Protein AF-A0A165E7V9-F1 (afdb_monomer_lite)

Secondary structure (DSSP, 8-state):
---PPP-----HHHHHHHHHHHHHHHHHHHHHHHHHHHHHHHHHHHHHHHHHHHTTSGGGS-HHHHHHHHHHHHHHHHHHHT---TTSSSSS-TTTTTS-BHHHHHHHHHHHHHHH--PPPPPHHHHHHHHHHHHHTTSEEE-TTSB-TT--B---TT-BEEE-S-HHHHHHHHHH--STTHHHHHHHHHHHHHHHHHHHHHHHHHHHHHHHT-

Sequence (214 aa):
MTRQPPRRKKGPARKRQERHERYIANLEANRQHQRVFATQRRQEERDAAAYRVACRDWDTMPFHARILILVMWDARRRAFKGVRGFGLDVNIHPNHGRNPSAHTIYSMYRQTLQQHITDVPLAFSDVCELLGQLVAADWIEFTRDGFVEDGSFVSDYDTLFQPIFPAGYIRNRLKSGVGERGDEVREIADSVATLCDAEAAKLGVAAILGRAST

Structure (mmCIF, N/CA/C/O backbone):
data_AF-A0A165E7V9-F1
#
_entry.id   AF-A0A165E7V9-F1
#
loop_
_atom_site.group_PDB
_atom_site.id
_atom_site.type_symbol
_atom_site.label_atom_id
_atom_site.label_alt_id
_atom_site.label_comp_id
_atom_site.label_asym_id
_atom_site.label_entity_id
_atom_site.label_seq_id
_atom_site.pdbx_PDB_ins_code
_atom_site.Cartn_x
_atom_site.Cartn_y
_atom_site.Cartn_z
_atom_site.occupancy
_atom_site.B_iso_or_equiv
_atom_site.auth_seq_id
_atom_site.auth_comp_id
_atom_site.auth_asym_id
_atom_site.auth_atom_id
_atom_site.pdbx_PDB_model_num
ATOM 1 N N . MET A 1 1 ? 61.179 -38.066 -36.311 1.00 45.88 1 MET A N 1
ATOM 2 C CA . MET A 1 1 ? 60.687 -36.684 -36.517 1.00 45.88 1 MET A CA 1
ATOM 3 C C . MET A 1 1 ? 59.900 -36.621 -37.823 1.00 45.88 1 MET A C 1
ATOM 5 O O . MET A 1 1 ? 60.490 -36.474 -38.886 1.00 45.88 1 MET A O 1
ATOM 9 N N . THR A 1 2 ? 58.581 -36.800 -37.773 1.00 48.69 2 THR A N 1
ATOM 10 C CA . THR A 1 2 ? 57.696 -36.707 -38.945 1.00 48.69 2 THR A CA 1
ATOM 11 C C . THR A 1 2 ? 57.515 -35.237 -39.323 1.00 48.69 2 THR A C 1
ATOM 13 O O . THR A 1 2 ? 56.751 -34.502 -38.702 1.00 48.69 2 THR A O 1
ATOM 16 N N . ARG A 1 3 ? 58.278 -34.784 -40.326 1.00 51.31 3 ARG A N 1
ATOM 17 C CA . ARG A 1 3 ? 58.146 -33.446 -40.916 1.00 51.31 3 ARG A CA 1
ATOM 18 C C . ARG A 1 3 ? 56.781 -33.362 -41.605 1.00 51.31 3 ARG A C 1
ATOM 20 O O . ARG A 1 3 ? 56.569 -34.020 -42.619 1.00 51.31 3 ARG A O 1
ATOM 27 N N . GLN A 1 4 ? 55.851 -32.587 -41.044 1.00 52.44 4 GLN A N 1
ATOM 28 C CA . GLN A 1 4 ? 54.578 -32.308 -41.710 1.00 52.44 4 GLN A CA 1
ATOM 29 C C . GLN A 1 4 ? 54.841 -31.680 -43.092 1.00 52.44 4 GLN A C 1
ATOM 31 O O . GLN A 1 4 ? 55.680 -30.778 -43.193 1.00 52.44 4 GLN A O 1
ATOM 36 N N . PRO A 1 5 ? 54.139 -32.121 -44.151 1.00 60.78 5 PRO A N 1
ATOM 37 C CA . PRO A 1 5 ? 54.264 -31.513 -45.467 1.00 60.78 5 PRO A CA 1
ATOM 38 C C . PRO A 1 5 ? 53.813 -30.042 -45.426 1.00 60.78 5 PRO A C 1
ATOM 40 O O . PRO A 1 5 ? 52.905 -29.683 -44.667 1.00 60.78 5 PRO A O 1
ATOM 43 N N . PRO A 1 6 ? 54.439 -29.162 -46.228 1.00 57.81 6 PRO A N 1
ATOM 44 C CA . PRO A 1 6 ? 54.217 -27.726 -46.150 1.00 57.81 6 PRO A CA 1
ATOM 45 C C . PRO A 1 6 ? 52.759 -27.378 -46.473 1.00 57.81 6 PRO A C 1
ATOM 47 O O . PRO A 1 6 ? 52.238 -27.704 -47.541 1.00 57.81 6 PRO A O 1
ATOM 50 N N . ARG A 1 7 ? 52.091 -26.669 -45.552 1.00 61.09 7 ARG A N 1
ATOM 51 C CA . ARG A 1 7 ? 50.745 -26.123 -45.778 1.00 61.09 7 ARG A CA 1
ATOM 52 C C . ARG A 1 7 ? 50.774 -25.194 -46.996 1.00 61.09 7 ARG A C 1
ATOM 54 O O . ARG A 1 7 ? 51.325 -24.095 -46.926 1.00 61.09 7 ARG A O 1
ATOM 61 N N . ARG A 1 8 ? 50.126 -25.597 -48.099 1.00 63.75 8 ARG A N 1
ATOM 62 C CA . ARG A 1 8 ? 49.866 -24.712 -49.247 1.00 63.75 8 ARG A CA 1
ATOM 63 C C . ARG A 1 8 ? 49.123 -23.469 -48.750 1.00 63.75 8 ARG A C 1
ATOM 65 O O . ARG A 1 8 ? 48.002 -23.562 -48.245 1.00 63.75 8 ARG A O 1
ATOM 72 N N . LYS A 1 9 ? 49.749 -22.293 -48.869 1.00 62.78 9 LYS A N 1
ATOM 73 C CA . LYS A 1 9 ? 49.116 -21.016 -48.517 1.00 62.78 9 LYS A CA 1
ATOM 74 C C . LYS A 1 9 ? 47.893 -20.826 -49.419 1.00 62.78 9 LYS A C 1
ATOM 76 O O . LYS A 1 9 ? 48.037 -20.663 -50.625 1.00 62.78 9 LYS A O 1
ATOM 81 N N . LYS A 1 10 ? 46.685 -20.850 -48.836 1.00 68.94 10 LYS A N 1
ATOM 82 C CA . LYS A 1 10 ? 45.446 -20.522 -49.561 1.00 68.94 10 LYS A CA 1
ATOM 83 C C . LYS A 1 10 ? 45.592 -19.143 -50.217 1.00 68.94 10 LYS A C 1
ATOM 85 O O . LYS A 1 10 ? 46.025 -18.197 -49.548 1.00 68.94 10 LYS A O 1
ATOM 90 N N . GLY A 1 11 ? 45.228 -19.050 -51.496 1.00 73.88 11 GLY A N 1
ATOM 91 C CA . GLY A 1 11 ? 45.289 -17.812 -52.269 1.00 73.88 11 GLY A CA 1
ATOM 92 C C . GLY A 1 11 ? 44.417 -16.696 -51.670 1.00 73.88 11 GLY A C 1
ATOM 93 O O . GLY A 1 11 ? 43.450 -16.980 -50.953 1.00 73.88 11 GLY A O 1
ATOM 94 N N . PRO A 1 12 ? 44.747 -15.424 -51.943 1.00 74.44 12 PRO A N 1
ATOM 95 C CA . PRO A 1 12 ? 44.098 -14.271 -51.320 1.00 74.44 12 PRO A CA 1
ATOM 96 C C . PRO A 1 12 ? 42.589 -14.195 -51.600 1.00 74.44 12 PRO A C 1
ATOM 98 O O . PRO A 1 12 ? 41.834 -13.854 -50.693 1.00 74.44 12 PRO A O 1
ATOM 101 N N . ALA A 1 13 ? 42.131 -14.590 -52.794 1.00 76.12 13 ALA A N 1
ATOM 102 C CA . ALA A 1 13 ? 40.707 -14.614 -53.147 1.00 76.12 13 ALA A CA 1
ATOM 103 C C . ALA A 1 13 ? 39.905 -15.621 -52.300 1.00 76.12 13 ALA A C 1
ATOM 105 O O . ALA A 1 13 ? 38.906 -15.262 -51.681 1.00 76.12 13 ALA A O 1
ATOM 106 N N . ARG A 1 14 ? 40.410 -16.853 -52.158 1.00 77.06 14 ARG A N 1
ATOM 107 C CA . ARG A 1 14 ? 39.758 -17.912 -51.367 1.00 77.06 14 ARG A CA 1
ATOM 108 C C . ARG A 1 14 ? 39.715 -17.578 -49.870 1.00 77.06 14 ARG A C 1
ATOM 110 O O . ARG A 1 14 ? 38.744 -17.884 -49.193 1.00 77.06 14 ARG A O 1
ATOM 117 N N . LYS A 1 15 ? 40.737 -16.879 -49.355 1.00 75.19 15 LYS A N 1
ATOM 118 C CA . LYS A 1 15 ? 40.741 -16.353 -47.977 1.00 75.19 15 LYS A CA 1
ATOM 119 C C . LYS A 1 15 ? 39.730 -15.221 -47.760 1.00 75.19 15 LYS A C 1
ATOM 121 O O . LYS A 1 15 ? 39.223 -15.095 -46.650 1.00 75.19 15 LYS A O 1
ATOM 126 N N . ARG A 1 16 ? 39.466 -14.384 -48.770 1.00 72.50 16 ARG A N 1
ATOM 127 C CA . ARG A 1 16 ? 38.444 -13.323 -48.693 1.00 72.50 16 ARG A CA 1
ATOM 128 C C . ARG A 1 16 ? 37.038 -13.913 -48.701 1.00 72.50 16 ARG A C 1
ATOM 130 O O . ARG A 1 16 ? 36.227 -13.513 -47.876 1.00 72.50 16 ARG A O 1
ATOM 137 N N . GLN A 1 17 ? 36.800 -14.907 -49.552 1.00 80.69 17 GLN A N 1
ATOM 138 C CA . GLN A 1 17 ? 35.519 -15.602 -49.629 1.00 80.69 17 GLN A CA 1
ATOM 139 C C . GLN A 1 17 ? 35.176 -16.334 -48.319 1.00 80.69 17 GLN A C 1
ATOM 141 O O . GLN A 1 17 ? 34.130 -16.070 -47.741 1.00 80.69 17 GLN A O 1
ATOM 146 N N . GLU A 1 18 ? 36.105 -17.119 -47.757 1.00 81.38 18 GLU A N 1
ATOM 147 C CA . GLU A 1 18 ? 35.884 -17.802 -46.466 1.00 81.38 18 GLU A CA 1
ATOM 148 C C . GLU A 1 18 ? 35.640 -16.817 -45.303 1.00 81.38 18 GLU A C 1
ATOM 150 O O . GLU A 1 18 ? 34.932 -17.136 -44.349 1.00 81.38 18 GLU A O 1
ATOM 155 N N . ARG A 1 19 ? 36.227 -15.611 -45.350 1.00 75.94 19 ARG A N 1
ATOM 156 C CA . ARG A 1 19 ? 35.962 -14.557 -44.353 1.00 75.94 19 ARG A CA 1
ATOM 157 C C . ARG A 1 19 ? 34.575 -13.951 -44.526 1.00 75.94 19 ARG A C 1
ATOM 159 O O . ARG A 1 19 ? 33.914 -13.692 -43.528 1.00 75.94 19 ARG A O 1
ATOM 166 N N . HIS A 1 20 ? 34.156 -13.731 -45.768 1.00 81.12 20 HIS A N 1
ATOM 167 C CA . HIS A 1 20 ? 32.839 -13.194 -46.083 1.00 81.12 20 HIS A CA 1
ATOM 168 C C . HIS A 1 20 ? 31.723 -14.172 -45.689 1.00 81.12 20 HIS A C 1
ATOM 170 O O . HIS A 1 20 ? 30.787 -13.777 -45.004 1.00 81.12 20 HIS A O 1
ATOM 176 N N . GLU A 1 21 ? 31.873 -15.460 -46.006 1.00 85.94 21 GLU A N 1
ATOM 177 C CA . GLU A 1 21 ? 30.914 -16.514 -45.640 1.00 85.94 21 GLU A CA 1
ATOM 178 C C . GLU A 1 21 ? 30.787 -16.668 -44.116 1.00 85.94 21 GLU A C 1
ATOM 180 O O . GLU A 1 21 ? 29.679 -16.732 -43.587 1.00 85.94 21 GLU A O 1
ATOM 185 N N . ARG A 1 22 ? 31.906 -16.626 -43.376 1.00 79.31 22 ARG A N 1
ATOM 186 C CA . ARG A 1 22 ? 31.876 -16.620 -41.900 1.00 79.31 22 ARG A CA 1
ATOM 187 C C . ARG A 1 22 ? 31.211 -15.375 -41.330 1.00 79.31 22 ARG A C 1
ATOM 189 O O . ARG A 1 22 ? 30.523 -15.461 -40.321 1.00 79.31 22 ARG A O 1
ATOM 196 N N . TYR A 1 23 ? 31.437 -14.219 -41.947 1.00 71.88 23 TYR A N 1
ATOM 197 C CA . TYR A 1 23 ? 30.819 -12.973 -41.514 1.00 71.88 23 TYR A CA 1
ATOM 198 C C . TYR A 1 23 ? 29.296 -13.011 -41.695 1.00 71.88 23 TYR A C 1
ATOM 200 O O . TYR A 1 23 ? 28.573 -12.633 -40.776 1.00 71.88 23 TYR A O 1
ATOM 208 N N . ILE A 1 24 ? 28.812 -13.535 -42.825 1.00 80.31 24 ILE A N 1
ATOM 209 C CA . ILE A 1 24 ? 27.377 -13.723 -43.082 1.00 80.31 24 ILE A CA 1
ATOM 210 C C . ILE A 1 24 ? 26.772 -14.714 -42.081 1.00 80.31 24 ILE A C 1
ATOM 212 O O . ILE A 1 24 ? 25.790 -14.376 -41.425 1.00 80.31 24 ILE A O 1
ATOM 216 N N . ALA A 1 25 ? 27.393 -15.880 -41.885 1.00 83.50 25 ALA A N 1
ATOM 217 C CA . ALA A 1 25 ? 26.901 -16.882 -40.937 1.00 83.50 25 ALA A CA 1
ATOM 218 C C . ALA A 1 25 ? 26.846 -16.346 -39.492 1.00 83.50 25 ALA A C 1
ATOM 220 O O . ALA A 1 25 ? 25.868 -16.564 -38.779 1.00 83.50 25 ALA A O 1
ATOM 221 N N . ASN A 1 26 ? 27.854 -15.575 -39.068 1.00 75.69 26 ASN A N 1
ATOM 222 C CA . ASN A 1 26 ? 27.862 -14.939 -37.749 1.00 75.69 26 ASN A CA 1
ATOM 223 C C . ASN A 1 26 ? 26.786 -13.851 -37.618 1.00 75.69 26 ASN A C 1
ATOM 225 O O . ASN A 1 26 ? 26.191 -13.700 -36.553 1.00 75.69 26 ASN A O 1
ATOM 229 N N . LEU A 1 27 ? 26.517 -13.091 -38.685 1.00 67.06 27 LEU A N 1
ATOM 230 C CA . LEU A 1 27 ? 25.424 -12.117 -38.707 1.00 67.06 27 LEU A CA 1
ATOM 231 C C . LEU A 1 27 ? 24.056 -12.796 -38.596 1.00 67.06 27 LEU A C 1
ATOM 233 O O . LEU A 1 27 ? 23.188 -12.297 -37.883 1.00 67.06 27 LEU A O 1
ATOM 237 N N . GLU A 1 28 ? 23.854 -13.919 -39.282 1.00 79.69 28 GLU A N 1
ATOM 238 C CA . GLU A 1 28 ? 22.605 -14.683 -39.230 1.00 79.69 28 GLU A CA 1
ATOM 239 C C . GLU A 1 28 ? 22.383 -15.330 -37.861 1.00 79.69 28 GLU A C 1
ATOM 241 O O . GLU A 1 28 ? 21.296 -15.181 -37.296 1.00 79.69 28 GLU A O 1
ATOM 246 N N . ALA A 1 29 ? 23.421 -15.936 -37.276 1.00 74.88 29 ALA A N 1
ATOM 247 C CA . ALA A 1 29 ? 23.376 -16.463 -35.914 1.00 74.88 29 ALA A CA 1
ATOM 248 C C . ALA A 1 29 ? 23.068 -15.354 -34.893 1.00 74.88 29 ALA A C 1
ATOM 250 O O . ALA A 1 29 ? 22.167 -15.501 -34.068 1.00 74.88 29 ALA A O 1
ATOM 251 N N . ASN A 1 30 ? 23.724 -14.192 -34.996 1.00 57.59 30 ASN A N 1
ATOM 252 C CA . ASN A 1 30 ? 23.441 -13.049 -34.123 1.00 57.59 30 ASN A CA 1
ATOM 253 C C . ASN A 1 30 ? 22.010 -12.521 -34.290 1.00 57.59 30 ASN A C 1
ATOM 255 O O . ASN A 1 30 ? 21.362 -12.199 -33.297 1.00 57.59 30 ASN A O 1
ATOM 259 N N . ARG A 1 31 ? 21.478 -12.467 -35.517 1.00 62.28 31 ARG A N 1
ATOM 260 C CA . ARG A 1 31 ? 20.078 -12.079 -35.764 1.00 62.28 31 ARG A CA 1
ATOM 261 C C . ARG A 1 31 ? 19.090 -13.080 -35.163 1.00 62.28 31 ARG A C 1
ATOM 263 O O . ARG A 1 31 ? 18.052 -12.660 -34.656 1.00 62.28 31 ARG A O 1
ATOM 270 N N . GLN A 1 32 ? 19.387 -14.379 -35.195 1.00 71.62 32 GLN A N 1
ATOM 271 C CA . GLN A 1 32 ? 18.562 -15.398 -34.537 1.00 71.62 32 GLN A CA 1
ATOM 272 C C . GLN A 1 32 ? 18.623 -15.279 -33.011 1.00 71.62 32 GLN A C 1
ATOM 274 O O . GLN A 1 32 ? 17.571 -15.231 -32.375 1.00 71.62 32 GLN A O 1
ATOM 279 N N . HIS A 1 33 ? 19.814 -15.123 -32.426 1.00 59.09 33 HIS A N 1
ATOM 280 C CA . HIS A 1 33 ? 19.966 -14.892 -30.987 1.00 59.09 33 HIS A CA 1
ATOM 281 C C . HIS A 1 33 ? 19.243 -13.621 -30.526 1.00 59.09 33 HIS A C 1
ATOM 283 O O . HIS A 1 33 ? 18.526 -13.664 -29.531 1.00 59.09 33 HIS A O 1
ATOM 289 N N . GLN A 1 34 ? 19.339 -12.519 -31.280 1.00 46.06 34 GLN A N 1
ATOM 290 C CA . GLN A 1 34 ? 18.610 -11.279 -30.988 1.00 46.06 34 GLN A CA 1
ATOM 291 C C . GLN A 1 34 ? 17.089 -11.467 -31.034 1.00 46.06 34 GLN A C 1
ATOM 293 O O . GLN A 1 34 ? 16.384 -10.898 -30.207 1.00 46.06 34 GLN A O 1
ATOM 298 N N . ARG A 1 35 ? 16.565 -12.280 -31.960 1.00 62.16 35 ARG A N 1
ATOM 299 C CA . ARG A 1 35 ? 15.126 -12.586 -32.035 1.00 62.16 35 ARG A CA 1
ATOM 300 C C . ARG A 1 35 ? 14.654 -13.443 -30.863 1.00 62.16 35 ARG A C 1
ATOM 302 O O . ARG A 1 35 ? 13.594 -13.155 -30.314 1.00 62.16 35 ARG A O 1
ATOM 309 N N . VAL A 1 36 ? 15.427 -14.453 -30.462 1.00 69.19 36 VAL A N 1
ATOM 310 C CA . VAL A 1 36 ? 15.109 -15.303 -29.300 1.00 69.19 36 VAL A CA 1
ATOM 311 C C . VAL A 1 36 ? 15.147 -14.481 -28.011 1.00 69.19 36 VAL A C 1
ATOM 313 O O . VAL A 1 36 ? 14.163 -14.482 -27.276 1.00 69.19 36 VAL A O 1
ATOM 316 N N . PHE A 1 37 ? 16.198 -13.682 -27.797 1.00 55.00 37 PHE A N 1
ATOM 317 C CA . PHE A 1 37 ? 16.298 -12.780 -26.644 1.00 55.00 37 PHE A CA 1
ATOM 318 C C . PHE A 1 37 ? 15.192 -11.721 -26.621 1.00 55.00 37 PHE A C 1
ATOM 320 O O . PHE A 1 37 ? 14.615 -11.470 -25.570 1.00 55.00 37 PHE A O 1
ATOM 327 N N . ALA A 1 38 ? 14.850 -11.118 -27.764 1.00 47.84 38 ALA A N 1
ATOM 328 C CA . ALA A 1 38 ? 13.756 -10.149 -27.842 1.00 47.84 38 ALA A CA 1
ATOM 329 C C . ALA A 1 38 ? 12.386 -10.792 -27.583 1.00 47.84 38 ALA A C 1
ATOM 331 O O . ALA A 1 38 ? 11.494 -10.134 -27.060 1.00 47.84 38 ALA A O 1
ATOM 332 N N . THR A 1 39 ? 12.206 -12.064 -27.939 1.00 56.69 39 THR A N 1
ATOM 333 C CA . THR A 1 39 ? 10.963 -12.801 -27.675 1.00 56.69 39 THR A CA 1
ATOM 334 C C . THR A 1 39 ? 10.861 -13.189 -26.199 1.00 56.69 39 THR A C 1
ATOM 336 O O . THR A 1 39 ? 9.815 -12.962 -25.605 1.00 56.69 39 THR A O 1
ATOM 339 N N . GLN A 1 40 ? 11.950 -13.667 -25.584 1.00 57.19 40 GLN A N 1
ATOM 340 C CA . GLN A 1 40 ? 12.016 -13.959 -24.144 1.00 57.19 40 GLN A CA 1
ATOM 341 C C . GLN A 1 40 ? 11.806 -12.694 -23.295 1.00 57.19 40 GLN A C 1
ATOM 343 O O . GLN A 1 40 ? 10.929 -12.679 -22.438 1.00 57.19 40 GLN A O 1
ATOM 348 N N . ARG A 1 41 ? 12.487 -11.588 -23.629 1.00 52.44 41 ARG A N 1
ATOM 349 C CA . ARG A 1 41 ? 12.288 -10.274 -22.989 1.00 52.44 41 ARG A CA 1
ATOM 350 C C . ARG A 1 41 ? 10.862 -9.755 -23.135 1.00 52.44 41 ARG A C 1
ATOM 352 O O . ARG A 1 41 ? 10.306 -9.261 -22.170 1.00 52.44 41 ARG A O 1
ATOM 359 N N . ARG A 1 42 ? 10.241 -9.888 -24.314 1.00 50.56 42 ARG A N 1
ATOM 360 C CA . ARG A 1 42 ? 8.840 -9.476 -24.526 1.00 50.56 42 ARG A CA 1
ATOM 361 C C . ARG A 1 42 ? 7.838 -10.347 -23.773 1.00 50.56 42 ARG A C 1
ATOM 363 O O . ARG A 1 42 ? 6.734 -9.874 -23.537 1.00 50.56 42 ARG A O 1
ATOM 370 N N . GLN A 1 43 ? 8.181 -11.591 -23.443 1.00 53.72 43 GLN A N 1
ATOM 371 C CA . GLN A 1 43 ? 7.341 -12.471 -22.632 1.00 53.72 43 GLN A CA 1
ATOM 372 C C . GLN A 1 43 ? 7.431 -12.065 -21.149 1.00 53.72 43 GLN A C 1
ATOM 374 O O . GLN A 1 43 ? 6.407 -11.796 -20.533 1.00 53.72 43 GLN A O 1
ATOM 379 N N . GLU A 1 44 ? 8.649 -11.880 -20.630 1.00 51.78 44 GLU A N 1
ATOM 380 C CA . GLU A 1 44 ? 8.910 -11.396 -19.262 1.00 51.78 44 GLU A CA 1
ATOM 381 C C . GLU A 1 44 ? 8.384 -9.963 -19.036 1.00 51.78 44 GLU A C 1
ATOM 383 O O . GLU A 1 44 ? 7.797 -9.653 -18.000 1.00 51.78 44 GLU A O 1
ATOM 388 N N . GLU A 1 45 ? 8.510 -9.081 -20.033 1.00 49.41 45 GLU A N 1
ATOM 389 C CA . GLU A 1 45 ? 7.956 -7.725 -19.992 1.00 49.41 45 GLU A CA 1
ATOM 390 C C . GLU A 1 45 ? 6.436 -7.707 -20.123 1.00 49.41 45 GLU A C 1
ATOM 392 O O . GLU A 1 45 ? 5.825 -6.790 -19.588 1.00 49.41 45 GLU A O 1
ATOM 397 N N . ARG A 1 46 ? 5.805 -8.677 -20.801 1.00 44.72 46 ARG A N 1
ATOM 398 C CA . ARG A 1 46 ? 4.341 -8.716 -20.958 1.00 44.72 46 ARG A CA 1
ATOM 399 C C . ARG A 1 46 ? 3.630 -9.090 -19.670 1.00 44.72 46 ARG A C 1
ATOM 401 O O . ARG A 1 46 ? 2.651 -8.426 -19.346 1.00 44.72 46 ARG A O 1
ATOM 408 N N . ASP A 1 47 ? 4.142 -10.057 -18.919 1.00 44.38 47 ASP A N 1
ATOM 409 C CA . ASP A 1 47 ? 3.537 -10.449 -17.642 1.00 44.38 47 ASP A CA 1
ATOM 410 C C . ASP A 1 47 ? 3.802 -9.379 -16.572 1.00 44.38 47 ASP A C 1
ATOM 412 O O . ASP A 1 47 ? 2.880 -8.939 -15.883 1.00 44.38 47 ASP A O 1
ATOM 416 N N . ALA A 1 48 ? 5.014 -8.814 -16.542 1.00 41.88 48 ALA A N 1
ATOM 417 C CA . ALA A 1 48 ? 5.324 -7.669 -15.690 1.00 41.88 48 ALA A CA 1
ATOM 418 C C . ALA A 1 48 ? 4.583 -6.383 -16.111 1.00 41.88 48 ALA A C 1
ATOM 420 O O . ALA A 1 48 ? 4.313 -5.536 -15.265 1.00 41.88 48 ALA A O 1
ATOM 421 N N . ALA A 1 49 ? 4.272 -6.167 -17.396 1.00 47.22 49 ALA A N 1
ATOM 422 C CA . ALA A 1 49 ? 3.517 -4.998 -17.865 1.00 47.22 49 ALA A CA 1
ATOM 423 C C . ALA A 1 49 ? 2.009 -5.156 -17.652 1.00 47.22 49 ALA A C 1
ATOM 425 O O . ALA A 1 49 ? 1.373 -4.189 -17.250 1.00 47.22 49 ALA A O 1
ATOM 426 N N . ALA A 1 50 ? 1.436 -6.344 -17.859 1.00 47.41 50 ALA A N 1
ATOM 427 C CA . ALA A 1 50 ? 0.024 -6.607 -17.584 1.00 47.41 50 ALA A CA 1
ATOM 428 C C . ALA A 1 50 ? -0.293 -6.439 -16.088 1.00 47.41 50 ALA A C 1
ATOM 430 O O . ALA A 1 50 ? -1.278 -5.790 -15.739 1.00 47.41 50 ALA A O 1
ATOM 431 N N . TYR A 1 51 ? 0.589 -6.922 -15.207 1.00 43.22 51 TYR A N 1
ATOM 432 C CA . TYR A 1 51 ? 0.441 -6.749 -13.759 1.00 43.22 51 TYR A CA 1
ATOM 433 C C . TYR A 1 51 ? 0.767 -5.325 -13.267 1.00 43.22 51 TYR A C 1
ATOM 435 O O . TYR A 1 51 ? 0.060 -4.809 -12.402 1.00 43.22 51 TYR A O 1
ATOM 443 N N . ARG A 1 52 ? 1.746 -4.618 -13.860 1.00 48.91 52 ARG A N 1
ATOM 444 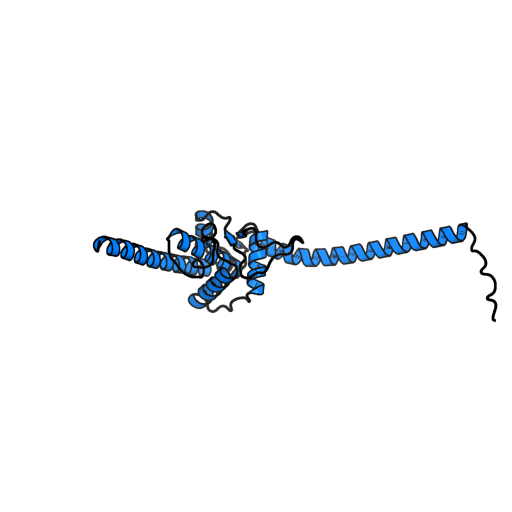C CA . ARG A 1 52 ? 1.958 -3.173 -13.602 1.00 48.91 52 ARG A CA 1
ATOM 445 C C . ARG A 1 52 ? 0.765 -2.320 -14.038 1.00 48.91 52 ARG A C 1
ATOM 447 O O . ARG A 1 52 ? 0.417 -1.369 -13.348 1.00 48.91 52 ARG A O 1
ATOM 454 N N . VAL A 1 53 ? 0.122 -2.665 -15.156 1.00 57.16 53 VAL A N 1
ATOM 455 C CA . VAL A 1 53 ? -1.126 -2.028 -15.609 1.00 57.16 53 VAL A CA 1
ATOM 456 C C . VAL A 1 53 ? -2.267 -2.322 -14.633 1.00 57.16 53 VAL A C 1
ATOM 458 O O . VAL A 1 53 ? -2.987 -1.394 -14.278 1.00 57.16 53 VAL A O 1
ATOM 461 N N . ALA A 1 54 ? -2.387 -3.555 -14.128 1.00 57.22 54 ALA A N 1
ATOM 462 C CA . ALA A 1 54 ? -3.413 -3.908 -13.145 1.00 57.22 54 ALA A CA 1
ATOM 463 C C . ALA A 1 54 ? -3.303 -3.066 -11.865 1.00 57.22 54 ALA A C 1
ATOM 465 O O . ALA A 1 54 ? -4.312 -2.559 -11.385 1.00 57.22 54 ALA A O 1
ATOM 466 N N . CYS A 1 55 ? -2.084 -2.852 -11.357 1.00 67.62 55 CYS A N 1
ATOM 467 C CA . CYS A 1 55 ? -1.835 -1.994 -10.197 1.00 67.62 55 CYS A CA 1
ATOM 468 C C . CYS A 1 55 ? -1.879 -0.491 -10.507 1.00 67.62 55 CYS A C 1
ATOM 470 O O . CYS A 1 55 ? -1.816 0.293 -9.571 1.00 67.62 55 CYS A O 1
ATOM 472 N N . ARG A 1 56 ? -1.986 -0.053 -11.769 1.00 76.81 56 ARG A N 1
ATOM 473 C CA . ARG A 1 56 ? -2.060 1.376 -12.121 1.00 76.81 56 ARG A CA 1
ATOM 474 C C . ARG A 1 56 ? -3.436 1.966 -11.838 1.00 76.81 56 ARG A C 1
ATOM 476 O O . ARG A 1 56 ? -3.527 3.046 -11.260 1.00 76.81 56 ARG A O 1
ATOM 483 N N . ASP A 1 57 ? -4.487 1.232 -12.183 1.00 85.75 57 ASP A N 1
ATOM 484 C CA . ASP A 1 57 ? -5.866 1.655 -11.969 1.00 85.75 57 ASP A CA 1
ATOM 485 C C . ASP A 1 57 ? -6.457 0.977 -10.729 1.00 85.75 57 ASP A C 1
ATOM 487 O O . ASP A 1 57 ? -6.413 -0.242 -10.577 1.00 85.75 57 ASP A O 1
ATOM 491 N N . TRP A 1 58 ? -7.052 1.776 -9.836 1.00 86.75 58 TRP 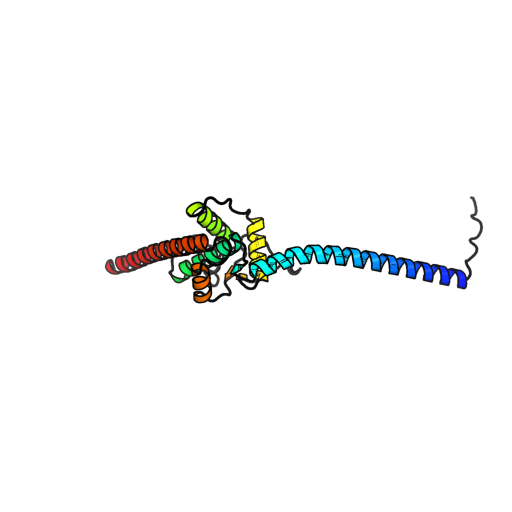A N 1
ATOM 492 C CA . TRP A 1 58 ? -7.659 1.286 -8.589 1.00 86.75 58 TRP A CA 1
ATOM 493 C C . TRP A 1 58 ? -8.666 0.156 -8.830 1.00 86.75 58 TRP A C 1
ATOM 495 O O . TRP A 1 58 ? -8.684 -0.847 -8.119 1.00 86.75 58 TRP A O 1
ATOM 505 N N . ASP A 1 59 ? -9.495 0.321 -9.855 1.00 87.56 59 ASP A N 1
ATOM 506 C CA . ASP A 1 59 ? -10.640 -0.545 -10.111 1.00 87.56 59 ASP A CA 1
ATOM 507 C C . ASP A 1 59 ? -10.187 -1.965 -10.507 1.00 87.56 59 ASP A C 1
ATOM 509 O O . ASP A 1 59 ? -10.823 -2.949 -10.122 1.00 87.56 59 ASP A O 1
ATOM 513 N N . THR A 1 60 ? -9.039 -2.079 -11.185 1.00 86.06 60 THR A N 1
ATOM 514 C CA . THR A 1 60 ? -8.424 -3.344 -11.625 1.00 86.06 60 THR A CA 1
ATOM 515 C C . THR A 1 60 ? -7.330 -3.861 -10.692 1.00 86.06 60 THR A C 1
ATOM 517 O O . THR A 1 60 ? -6.808 -4.951 -10.910 1.00 86.06 60 THR A O 1
ATOM 520 N N . MET A 1 61 ? -6.972 -3.094 -9.661 1.00 87.75 61 MET A N 1
ATOM 521 C CA . MET A 1 61 ? -5.881 -3.427 -8.749 1.00 87.75 61 MET A CA 1
ATOM 522 C C . MET A 1 61 ? -6.167 -4.733 -7.996 1.00 87.75 61 MET A C 1
ATOM 524 O O . MET A 1 61 ? -7.274 -4.874 -7.485 1.00 87.75 61 MET A O 1
ATOM 528 N N . PRO A 1 62 ? -5.213 -5.662 -7.845 1.00 90.62 62 PRO A N 1
ATOM 529 C CA . PRO A 1 62 ? -5.439 -6.886 -7.081 1.00 90.62 62 PRO A CA 1
ATOM 530 C C . PRO A 1 62 ? -5.810 -6.606 -5.623 1.00 90.62 62 PRO A C 1
ATOM 532 O O . PRO A 1 62 ? -5.287 -5.668 -5.010 1.00 90.62 62 PRO A O 1
ATOM 535 N N . PHE A 1 63 ? -6.652 -7.460 -5.042 1.00 91.69 63 PHE A N 1
ATOM 536 C CA . PHE A 1 63 ? -7.106 -7.340 -3.654 1.00 91.69 63 PHE A CA 1
ATOM 537 C C . PHE A 1 63 ? -5.967 -7.065 -2.652 1.00 91.69 63 PHE A C 1
ATOM 539 O O . PHE A 1 63 ? -6.007 -6.072 -1.922 1.00 91.69 63 PHE A O 1
ATOM 546 N N . HIS A 1 64 ? -4.902 -7.876 -2.652 1.00 93.31 64 HIS A N 1
ATOM 547 C CA . HIS A 1 64 ? -3.792 -7.697 -1.709 1.00 93.31 64 HIS A CA 1
ATOM 548 C C . HIS A 1 64 ? -3.071 -6.355 -1.872 1.00 93.31 64 HIS A C 1
ATOM 550 O O . HIS A 1 64 ? -2.669 -5.768 -0.871 1.00 93.31 64 HIS A O 1
ATOM 556 N N . ALA A 1 65 ? -2.967 -5.821 -3.091 1.00 92.25 65 ALA A N 1
ATOM 557 C CA . ALA A 1 65 ? -2.327 -4.529 -3.323 1.00 92.25 65 ALA A CA 1
ATOM 558 C C . ALA A 1 65 ? -3.157 -3.390 -2.711 1.00 92.25 65 ALA A C 1
ATOM 560 O O . ALA A 1 65 ? -2.609 -2.475 -2.096 1.00 92.25 65 ALA A O 1
ATOM 561 N N . ARG A 1 66 ? -4.491 -3.495 -2.769 1.00 92.31 66 ARG A N 1
ATOM 562 C CA . ARG A 1 66 ? -5.396 -2.550 -2.095 1.00 92.31 66 ARG A CA 1
ATOM 563 C C . ARG A 1 66 ? -5.292 -2.637 -0.581 1.00 92.31 66 ARG A C 1
ATOM 565 O O . ARG A 1 66 ? -5.329 -1.598 0.074 1.00 92.31 66 ARG A O 1
ATOM 572 N N . ILE A 1 67 ? -5.125 -3.839 -0.024 1.00 94.56 67 ILE A N 1
ATOM 573 C CA . ILE A 1 67 ? -4.879 -4.003 1.416 1.00 94.56 67 ILE A CA 1
ATOM 574 C C . ILE A 1 67 ? -3.540 -3.372 1.811 1.00 94.56 67 ILE A C 1
ATOM 576 O O . ILE A 1 67 ? -3.486 -2.678 2.822 1.00 94.56 67 ILE A O 1
ATOM 580 N N . LEU A 1 68 ? -2.479 -3.517 1.010 1.00 92.75 68 LEU A N 1
ATOM 581 C CA . LEU A 1 68 ? -1.209 -2.824 1.273 1.00 92.75 68 LEU A CA 1
ATOM 582 C C . LEU A 1 68 ? -1.381 -1.297 1.258 1.00 92.75 68 LEU A C 1
ATOM 584 O O . LEU A 1 68 ? -0.890 -0.611 2.156 1.00 92.75 68 LEU A O 1
ATOM 588 N N . ILE A 1 69 ? -2.138 -0.754 0.299 1.00 91.88 69 ILE A N 1
ATOM 589 C CA . ILE A 1 69 ? -2.476 0.676 0.264 1.00 91.88 69 ILE A CA 1
ATOM 590 C C . ILE A 1 69 ? -3.294 1.103 1.493 1.00 91.88 69 ILE A C 1
ATOM 592 O O . ILE A 1 69 ? -3.010 2.151 2.079 1.00 91.88 69 ILE A O 1
ATOM 596 N N . LEU A 1 70 ? -4.280 0.303 1.906 1.00 92.44 70 LEU A N 1
ATOM 597 C CA . LEU A 1 70 ? -5.081 0.536 3.111 1.00 92.44 70 LEU A CA 1
ATOM 598 C C . LEU A 1 70 ? -4.190 0.598 4.354 1.00 92.44 70 LEU A C 1
ATOM 600 O O . LEU A 1 70 ? -4.311 1.529 5.147 1.00 92.44 70 LEU A O 1
ATOM 604 N N . VAL A 1 71 ? -3.268 -0.351 4.496 1.00 91.25 71 VAL A N 1
ATOM 605 C CA . VAL A 1 71 ? -2.321 -0.428 5.615 1.00 91.25 71 VAL A CA 1
ATOM 606 C C . VAL A 1 71 ? -1.423 0.806 5.675 1.00 91.25 71 VAL A C 1
ATOM 608 O O . VAL A 1 71 ? -1.257 1.397 6.739 1.00 91.25 71 VAL A O 1
ATOM 611 N N . MET A 1 72 ? -0.885 1.255 4.539 1.00 87.94 72 MET A N 1
ATOM 612 C CA . MET A 1 72 ? -0.075 2.479 4.500 1.00 87.94 72 MET A CA 1
ATOM 613 C C . MET A 1 72 ? -0.900 3.735 4.795 1.00 87.94 72 MET A C 1
ATOM 615 O O . MET A 1 72 ? -0.415 4.667 5.443 1.00 87.94 72 MET A O 1
ATOM 619 N N . TRP A 1 73 ? -2.157 3.773 4.347 1.00 88.12 73 TRP A N 1
ATOM 620 C CA . TRP A 1 73 ? -3.080 4.844 4.709 1.00 88.12 73 TRP A CA 1
ATOM 621 C C . TRP A 1 73 ? -3.353 4.870 6.219 1.00 88.12 73 TRP A C 1
ATOM 623 O O . TRP A 1 73 ? -3.310 5.948 6.819 1.00 88.12 73 TRP A O 1
ATOM 633 N N . ASP A 1 74 ? -3.574 3.709 6.840 1.00 87.56 74 ASP A N 1
ATOM 634 C CA . ASP A 1 74 ? -3.768 3.595 8.287 1.00 87.56 74 ASP A CA 1
ATOM 635 C C . ASP A 1 74 ? -2.516 4.021 9.061 1.00 87.56 74 ASP A C 1
ATOM 637 O O . ASP A 1 74 ? -2.602 4.862 9.957 1.00 87.56 74 ASP A O 1
ATOM 641 N N . ALA A 1 75 ? -1.335 3.549 8.654 1.00 82.56 75 ALA A N 1
ATOM 642 C CA . ALA A 1 75 ? -0.063 3.951 9.253 1.00 82.56 75 ALA A CA 1
ATOM 643 C C . ALA A 1 75 ? 0.103 5.483 9.251 1.00 82.56 75 ALA A C 1
ATOM 645 O O . ALA A 1 75 ? 0.400 6.095 10.281 1.00 82.56 75 ALA A O 1
ATOM 646 N N . ARG A 1 76 ? -0.197 6.135 8.119 1.00 80.62 76 ARG A N 1
ATOM 647 C CA . ARG A 1 76 ? -0.162 7.600 7.998 1.00 80.62 76 ARG A CA 1
ATOM 648 C C . ARG A 1 76 ? -1.219 8.286 8.868 1.00 80.62 76 ARG A C 1
ATOM 650 O O . ARG A 1 76 ? -0.934 9.329 9.463 1.00 80.62 76 ARG A O 1
ATOM 657 N N . ARG A 1 77 ? -2.438 7.737 8.948 1.00 82.31 77 ARG A N 1
ATOM 658 C CA . ARG A 1 77 ? -3.521 8.266 9.796 1.00 82.31 77 ARG A CA 1
ATOM 659 C C . ARG A 1 77 ? -3.122 8.224 11.271 1.00 82.31 77 ARG A C 1
ATOM 661 O O . ARG A 1 77 ? -3.262 9.236 11.958 1.00 82.31 77 ARG A O 1
ATOM 668 N N . ARG A 1 78 ? -2.599 7.088 11.733 1.00 80.94 78 ARG A N 1
ATOM 669 C CA . ARG A 1 78 ? -2.104 6.880 13.100 1.00 80.94 78 ARG A CA 1
ATOM 670 C C . ARG A 1 78 ? -0.986 7.860 13.439 1.00 80.94 78 ARG A C 1
ATOM 672 O O . ARG A 1 78 ? -1.107 8.583 14.426 1.00 80.94 78 ARG A O 1
ATOM 679 N N . ALA A 1 79 ? 0.013 7.986 12.561 1.00 76.06 79 ALA A N 1
ATOM 680 C CA . ALA A 1 79 ? 1.111 8.937 12.725 1.00 76.06 79 ALA A CA 1
ATOM 681 C C . ALA A 1 79 ? 0.619 10.394 12.834 1.00 76.06 79 ALA A C 1
ATOM 683 O O . ALA A 1 79 ? 1.074 11.139 13.700 1.00 76.06 79 ALA A O 1
ATOM 684 N N . PHE A 1 80 ? -0.352 10.807 12.008 1.00 76.06 80 PHE A N 1
ATOM 685 C CA . PHE A 1 80 ? -0.932 12.157 12.084 1.00 76.06 80 PHE A CA 1
ATOM 686 C C . PHE A 1 80 ? -1.696 12.406 13.391 1.00 76.06 80 PHE A C 1
ATOM 688 O O . PHE A 1 80 ? -1.680 13.515 13.920 1.00 76.06 80 PHE A O 1
ATOM 695 N N . LYS A 1 81 ? -2.361 11.377 13.922 1.00 78.06 81 LYS A N 1
ATOM 696 C CA . LYS A 1 81 ? -3.115 11.449 15.181 1.00 78.06 81 LYS A CA 1
ATOM 697 C C . LYS A 1 81 ? -2.253 11.249 16.430 1.00 78.06 81 LYS A C 1
ATOM 699 O O . LYS A 1 81 ? -2.784 11.314 17.534 1.00 78.06 81 LYS A O 1
ATOM 704 N N . GLY A 1 82 ? -0.952 11.002 16.269 1.00 70.75 82 GLY A N 1
ATOM 705 C CA . GLY A 1 82 ? -0.048 10.695 17.376 1.00 70.75 82 GLY A CA 1
ATOM 706 C C . GLY A 1 82 ? -0.326 9.341 18.041 1.00 70.75 82 GLY A C 1
ATOM 707 O O . GLY A 1 82 ? 0.085 9.130 19.180 1.00 70.75 82 GLY A O 1
ATOM 708 N N . VAL A 1 83 ? -1.033 8.437 17.353 1.00 73.88 83 VAL A N 1
ATOM 709 C CA . VAL A 1 83 ? -1.273 7.066 17.818 1.00 73.88 83 VAL A CA 1
ATOM 710 C C . VAL A 1 83 ? -0.007 6.245 17.575 1.00 73.88 83 VAL A C 1
ATOM 712 O O . VAL A 1 83 ? 0.424 6.098 16.433 1.00 73.88 83 VAL A O 1
ATOM 715 N N . ARG A 1 84 ? 0.578 5.733 18.661 1.00 64.69 84 ARG A N 1
ATOM 716 C CA . ARG A 1 84 ? 1.820 4.944 18.687 1.00 64.69 84 ARG A CA 1
ATOM 717 C C . ARG A 1 84 ? 1.561 3.451 18.445 1.00 64.69 84 ARG A C 1
ATOM 719 O O . ARG A 1 84 ? 0.528 2.947 18.878 1.00 64.69 84 ARG A O 1
ATOM 726 N N . GLY A 1 85 ? 2.493 2.739 17.799 1.00 54.66 85 GLY A N 1
ATOM 727 C CA . GLY A 1 85 ? 2.406 1.285 17.547 1.00 54.66 85 GLY A CA 1
ATOM 728 C C . GLY A 1 85 ? 2.769 0.833 16.120 1.00 54.66 85 GLY A C 1
ATOM 729 O O . GLY A 1 85 ? 2.912 1.650 15.217 1.00 54.66 85 GLY A O 1
ATOM 730 N N . PHE A 1 86 ? 2.927 -0.486 15.922 1.00 52.56 86 PHE A N 1
ATOM 731 C CA . PHE A 1 86 ? 3.239 -1.157 14.638 1.00 52.56 86 PHE A CA 1
ATOM 732 C C . PHE A 1 86 ? 4.615 -0.873 14.010 1.00 52.56 86 PHE A C 1
ATOM 734 O O . PHE A 1 86 ? 4.792 -1.014 12.809 1.00 52.56 86 PHE A O 1
ATOM 741 N N . GLY A 1 87 ? 5.628 -0.501 14.793 1.00 48.50 87 GLY A N 1
ATOM 742 C CA . GLY A 1 87 ? 6.955 -0.180 14.244 1.00 48.50 87 GLY A CA 1
ATOM 743 C C . GLY A 1 87 ? 7.049 1.218 13.619 1.00 48.50 87 GLY A C 1
ATOM 744 O O . GLY A 1 87 ? 8.078 1.562 13.052 1.00 48.50 87 GLY A O 1
ATOM 745 N N . LEU A 1 88 ? 6.017 2.057 13.789 1.00 53.56 88 LEU A N 1
ATOM 746 C CA . LEU A 1 88 ? 6.125 3.514 13.618 1.00 53.56 88 LEU A CA 1
ATOM 747 C C . LEU A 1 88 ? 6.928 4.179 14.747 1.00 53.56 88 LEU A C 1
ATOM 749 O O . LEU A 1 88 ? 7.297 5.345 14.646 1.00 53.56 88 LEU A O 1
ATOM 753 N N . ASP A 1 89 ? 7.206 3.433 15.815 1.00 49.22 89 ASP A N 1
ATOM 754 C CA . ASP A 1 89 ? 7.974 3.885 16.960 1.00 49.22 89 ASP A CA 1
ATOM 755 C C . ASP A 1 89 ? 9.252 3.054 17.120 1.00 49.22 89 ASP A C 1
ATOM 757 O O . ASP A 1 89 ? 9.268 1.838 16.927 1.00 49.22 89 ASP A O 1
ATOM 761 N N . VAL A 1 90 ? 10.283 3.760 17.580 1.00 43.88 90 VAL A N 1
ATOM 762 C CA . VAL A 1 90 ? 11.551 3.331 18.193 1.00 43.88 90 VAL A CA 1
ATOM 763 C C . VAL A 1 90 ? 12.804 3.300 17.298 1.00 43.88 90 VAL A C 1
ATOM 765 O O . VAL A 1 90 ? 13.817 3.829 17.744 1.00 43.88 90 VAL A O 1
ATOM 768 N N . ASN A 1 91 ? 12.773 2.819 16.047 1.00 40.81 91 ASN A N 1
ATOM 769 C CA . ASN A 1 91 ? 14.006 2.697 15.227 1.00 40.81 91 ASN A CA 1
ATOM 770 C C . ASN A 1 91 ? 14.082 3.611 13.993 1.00 40.81 91 ASN A C 1
ATOM 772 O O . ASN A 1 91 ? 15.095 3.628 13.297 1.00 40.81 91 ASN A O 1
ATOM 776 N N . ILE A 1 92 ? 13.031 4.380 13.709 1.00 44.59 92 ILE A N 1
ATOM 777 C CA . ILE A 1 92 ? 12.973 5.231 12.520 1.00 44.59 92 ILE A CA 1
ATOM 778 C C . ILE A 1 92 ? 13.431 6.638 12.900 1.00 44.59 92 ILE A C 1
ATOM 780 O O . ILE A 1 92 ? 12.895 7.256 13.821 1.00 44.59 92 ILE A O 1
ATOM 784 N N . HIS A 1 93 ? 14.438 7.139 12.184 1.00 38.47 93 HIS A N 1
ATOM 785 C CA . HIS A 1 93 ? 14.984 8.486 12.334 1.00 38.47 93 HIS A CA 1
ATOM 786 C C . HIS A 1 93 ? 13.854 9.537 12.467 1.00 38.47 93 HIS A C 1
ATOM 788 O O . HIS A 1 93 ? 12.873 9.466 11.726 1.00 38.47 93 HIS A O 1
ATOM 794 N N . PRO A 1 94 ? 13.963 10.545 13.351 1.00 40.69 94 PRO A N 1
ATOM 795 C CA . PRO A 1 94 ? 12.879 11.492 13.651 1.00 40.69 94 PRO A CA 1
ATOM 796 C C . PRO A 1 94 ? 12.358 12.293 12.441 1.00 40.69 94 PRO A C 1
ATOM 798 O O . PRO A 1 94 ? 11.212 12.737 12.455 1.00 40.69 94 PRO A O 1
ATOM 801 N N . ASN A 1 95 ? 13.145 12.417 11.363 1.00 40.03 95 ASN A N 1
ATOM 802 C CA . ASN A 1 95 ? 12.692 13.012 10.091 1.00 40.03 95 ASN A CA 1
ATOM 803 C C . ASN A 1 95 ? 11.936 12.029 9.168 1.00 40.03 95 ASN A C 1
ATOM 805 O O . ASN A 1 95 ? 11.274 12.466 8.231 1.00 40.03 95 ASN A O 1
ATOM 809 N N . HIS A 1 96 ? 12.020 10.722 9.431 1.00 48.12 96 HIS A N 1
ATOM 810 C CA . HIS A 1 96 ? 11.421 9.631 8.652 1.00 48.12 96 HIS A CA 1
ATOM 811 C C . HIS A 1 96 ? 10.319 8.872 9.405 1.00 48.12 96 HIS A C 1
ATOM 813 O O . HIS A 1 96 ? 9.657 8.032 8.801 1.00 48.12 96 HIS A O 1
ATOM 819 N N . GLY A 1 97 ? 10.065 9.191 10.684 1.00 49.78 97 GLY A N 1
ATOM 820 C CA . GLY A 1 97 ? 9.121 8.508 11.592 1.00 49.78 97 GLY A CA 1
ATOM 821 C C . GLY A 1 97 ? 7.635 8.532 11.197 1.00 49.78 97 GLY A C 1
ATOM 822 O O . GLY A 1 97 ? 6.763 8.335 12.035 1.00 49.78 97 GLY A O 1
ATOM 823 N N . ARG A 1 98 ? 7.323 8.817 9.932 1.00 60.56 98 ARG A N 1
ATOM 824 C CA . ARG A 1 98 ? 5.980 8.750 9.339 1.00 60.56 98 ARG A CA 1
ATOM 825 C C . ARG A 1 98 ? 5.873 7.719 8.213 1.00 60.56 98 ARG A C 1
ATOM 827 O O . ARG A 1 98 ? 4.755 7.438 7.786 1.00 60.56 98 ARG A O 1
ATOM 834 N N . ASN A 1 99 ? 7.001 7.183 7.748 1.00 74.12 99 ASN A N 1
ATOM 835 C CA . ASN A 1 99 ? 7.075 6.256 6.628 1.00 74.12 99 ASN A CA 1
ATOM 836 C C . ASN A 1 99 ? 7.338 4.847 7.177 1.00 74.12 99 ASN A C 1
ATOM 838 O O . ASN A 1 99 ? 8.385 4.639 7.791 1.00 74.12 99 ASN A O 1
ATOM 842 N N . PRO A 1 100 ? 6.407 3.892 7.026 1.00 78.56 100 PRO A N 1
ATOM 843 C CA . PRO A 1 100 ? 6.607 2.533 7.518 1.00 78.56 100 PRO A CA 1
ATOM 844 C C . PRO A 1 100 ? 7.643 1.765 6.682 1.00 78.56 100 PRO A C 1
ATOM 846 O O . PRO A 1 100 ? 7.725 1.946 5.464 1.00 78.56 100 PRO A O 1
ATOM 849 N N . SER A 1 101 ? 8.404 0.875 7.326 1.00 78.81 101 SER A N 1
ATOM 850 C CA . SER A 1 101 ? 9.295 -0.060 6.626 1.00 78.81 101 SER A CA 1
ATOM 851 C C . SER A 1 101 ? 8.518 -1.186 5.934 1.00 78.81 101 SER A C 1
ATOM 853 O O . SER A 1 101 ? 7.378 -1.474 6.311 1.00 78.81 101 SER A O 1
ATOM 855 N N . ALA A 1 102 ? 9.137 -1.878 4.971 1.00 81.25 102 ALA A N 1
ATOM 856 C CA . ALA A 1 102 ? 8.578 -3.082 4.345 1.00 81.25 102 ALA A CA 1
ATOM 857 C C . ALA A 1 102 ? 8.086 -4.095 5.391 1.00 81.25 102 ALA A C 1
ATOM 859 O O . ALA A 1 102 ? 6.982 -4.635 5.290 1.00 81.25 102 ALA A O 1
ATOM 860 N N . HIS A 1 103 ? 8.885 -4.318 6.438 1.00 82.12 103 HIS A N 1
ATOM 861 C CA . HIS A 1 103 ? 8.541 -5.239 7.515 1.00 82.12 103 HIS A CA 1
ATOM 862 C C . HIS A 1 103 ? 7.332 -4.778 8.338 1.00 82.12 103 HIS A C 1
ATOM 864 O O . HIS A 1 103 ? 6.449 -5.583 8.658 1.00 82.12 103 HIS A O 1
ATOM 870 N N . THR A 1 104 ? 7.265 -3.485 8.664 1.00 81.81 104 THR A N 1
ATOM 871 C CA . THR A 1 104 ? 6.102 -2.896 9.337 1.00 81.81 104 THR A CA 1
ATOM 872 C C . THR A 1 104 ? 4.849 -3.053 8.486 1.00 81.81 104 THR A C 1
ATOM 874 O O . THR A 1 104 ? 3.827 -3.521 8.992 1.00 81.81 104 THR A O 1
ATOM 877 N N . ILE A 1 105 ? 4.931 -2.724 7.193 1.00 86.94 105 ILE A N 1
ATOM 878 C CA . ILE A 1 105 ? 3.809 -2.863 6.258 1.00 86.94 105 ILE A CA 1
ATOM 879 C C . ILE A 1 105 ? 3.335 -4.313 6.230 1.00 86.94 105 ILE A C 1
ATOM 881 O O . ILE A 1 105 ? 2.140 -4.563 6.358 1.00 86.94 105 ILE A O 1
ATOM 885 N N . TYR A 1 106 ? 4.255 -5.274 6.131 1.00 89.69 106 TYR A N 1
ATOM 886 C CA . TYR A 1 106 ? 3.915 -6.692 6.134 1.00 89.69 106 TYR A CA 1
ATOM 887 C C . TYR A 1 106 ? 3.242 -7.143 7.435 1.00 89.69 106 TYR A C 1
ATOM 889 O O . TYR A 1 106 ? 2.241 -7.859 7.403 1.00 89.69 106 TYR A O 1
ATOM 897 N N . SER A 1 107 ? 3.759 -6.705 8.582 1.00 88.12 107 SER A N 1
ATOM 898 C CA . SER A 1 107 ? 3.196 -7.041 9.893 1.00 88.12 107 SER A CA 1
ATOM 899 C C . SER A 1 107 ? 1.771 -6.508 10.043 1.00 88.12 107 SER A C 1
ATOM 901 O O . SER A 1 107 ? 0.869 -7.255 10.425 1.00 88.12 107 SER A O 1
ATOM 903 N N . MET A 1 108 ? 1.551 -5.246 9.664 1.00 87.94 108 MET A N 1
ATOM 904 C CA . MET A 1 108 ? 0.222 -4.635 9.652 1.00 87.94 108 MET A CA 1
ATOM 905 C C . MET A 1 108 ? -0.709 -5.334 8.654 1.00 87.94 108 MET A C 1
ATOM 907 O O . MET A 1 108 ? -1.825 -5.675 9.018 1.00 87.94 108 MET A O 1
ATOM 911 N N . TYR A 1 109 ? -0.243 -5.630 7.4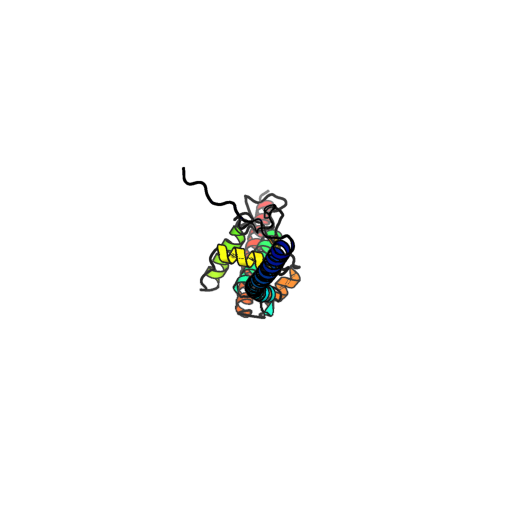39 1.00 92.25 109 TYR A N 1
ATOM 912 C CA . TYR A 1 109 ? -0.990 -6.378 6.421 1.00 92.25 109 TYR A CA 1
ATOM 913 C C . TYR A 1 109 ? -1.476 -7.734 6.934 1.00 92.25 109 TYR A C 1
ATOM 915 O O . TYR A 1 109 ? -2.664 -8.042 6.833 1.00 92.25 109 TYR A O 1
ATOM 923 N N . ARG A 1 110 ? -0.587 -8.527 7.541 1.00 91.88 110 ARG A N 1
ATOM 924 C CA . ARG A 1 110 ? -0.955 -9.832 8.101 1.00 91.88 110 ARG A CA 1
ATOM 925 C C . ARG A 1 110 ? -1.996 -9.699 9.195 1.00 91.88 110 ARG A C 1
ATOM 927 O O . ARG A 1 110 ? -2.939 -10.482 9.224 1.00 91.88 110 ARG A O 1
ATOM 934 N N . GLN A 1 111 ? -1.824 -8.724 10.080 1.00 88.81 111 GLN A N 1
ATOM 935 C CA . GLN A 1 111 ? -2.771 -8.485 11.155 1.00 88.81 111 GLN A CA 1
ATOM 936 C C . GLN A 1 111 ? -4.129 -8.023 10.624 1.00 88.81 111 GLN A C 1
ATOM 938 O O . GLN A 1 111 ? -5.149 -8.538 11.069 1.00 88.81 111 GLN A O 1
ATOM 943 N N . THR A 1 112 ? -4.154 -7.096 9.664 1.00 89.75 112 THR A N 1
ATOM 944 C CA . THR A 1 112 ? -5.387 -6.629 9.024 1.00 89.75 112 THR A CA 1
ATOM 945 C C . THR A 1 112 ? -6.133 -7.786 8.375 1.00 89.75 112 THR A C 1
ATOM 947 O O . THR A 1 112 ? -7.341 -7.893 8.570 1.00 89.75 112 THR A O 1
ATOM 950 N N . LEU A 1 113 ? -5.429 -8.679 7.667 1.00 90.25 113 LEU A N 1
ATOM 951 C CA . LEU A 1 113 ? -6.044 -9.897 7.149 1.00 90.25 113 LEU A CA 1
ATOM 952 C C . LEU A 1 113 ? -6.582 -10.743 8.301 1.00 90.25 113 LEU A C 1
ATOM 954 O O . LEU A 1 113 ? -7.786 -10.881 8.404 1.00 90.25 113 LEU A O 1
ATOM 958 N N . GLN A 1 114 ? -5.750 -11.178 9.248 1.00 88.69 114 GLN A N 1
ATOM 959 C CA . GLN A 1 114 ? -6.176 -12.038 10.364 1.00 88.69 114 GLN A CA 1
ATOM 96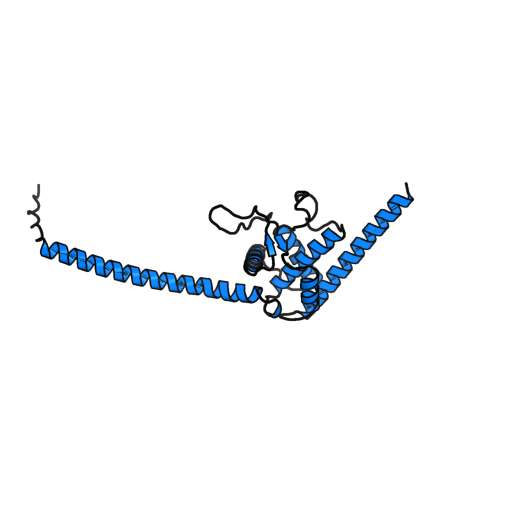0 C C . GLN A 1 114 ? -7.376 -11.512 11.170 1.00 88.69 114 GLN A C 1
ATOM 962 O O . GLN A 1 114 ? -8.162 -12.309 11.678 1.00 88.69 114 GLN A O 1
ATOM 967 N N . GLN A 1 115 ? -7.500 -10.194 11.334 1.00 85.88 115 GLN A N 1
ATOM 968 C CA . GLN A 1 115 ? -8.565 -9.577 12.126 1.00 85.88 115 GLN A CA 1
ATOM 969 C C . GLN A 1 115 ? -9.889 -9.439 11.376 1.00 85.88 115 GLN A C 1
ATOM 971 O O . GLN A 1 115 ? -10.938 -9.409 12.017 1.00 85.88 115 GLN A O 1
ATOM 976 N N . HIS A 1 116 ? -9.851 -9.325 10.049 1.00 82.38 116 HIS A N 1
ATOM 977 C CA . HIS A 1 116 ? -11.032 -8.972 9.267 1.00 82.38 116 HIS A CA 1
ATOM 978 C C . HIS A 1 116 ? -11.424 -10.020 8.225 1.00 82.38 116 HIS A C 1
ATOM 980 O O . HIS A 1 116 ? -12.581 -10.048 7.819 1.00 82.38 116 HIS A O 1
ATOM 986 N N . ILE A 1 117 ? -10.493 -10.870 7.784 1.00 78.62 117 ILE A N 1
ATOM 987 C CA . ILE A 1 117 ? -10.673 -11.798 6.665 1.00 78.62 117 ILE A CA 1
ATOM 988 C C . ILE A 1 117 ? -9.896 -13.100 6.921 1.00 78.62 117 ILE A C 1
ATOM 990 O O . ILE A 1 117 ? -8.768 -13.111 7.397 1.00 78.62 117 ILE A O 1
ATOM 994 N N . THR A 1 118 ? -10.459 -14.244 6.552 1.00 75.75 118 THR A N 1
ATOM 995 C CA . THR A 1 118 ? -9.802 -15.556 6.712 1.00 75.75 118 THR A CA 1
ATOM 996 C C . THR A 1 118 ? -8.837 -15.922 5.576 1.00 75.75 118 THR A C 1
ATOM 998 O O . THR A 1 118 ? -8.518 -17.096 5.399 1.00 75.75 118 THR A O 1
ATOM 1001 N N . ASP A 1 119 ? -8.385 -14.948 4.787 1.00 79.75 119 ASP A N 1
ATOM 1002 C CA . ASP A 1 119 ? -7.478 -15.194 3.667 1.00 79.75 119 ASP A CA 1
ATOM 1003 C C . ASP A 1 119 ? -6.075 -15.538 4.144 1.00 79.75 119 ASP A C 1
ATOM 1005 O O . ASP A 1 119 ? -5.578 -15.017 5.146 1.00 79.75 119 ASP A O 1
ATOM 1009 N N . VAL A 1 120 ? -5.408 -16.387 3.365 1.00 85.62 120 VAL A N 1
ATOM 1010 C CA . VAL A 1 120 ? -4.003 -16.718 3.580 1.00 85.62 120 VAL A CA 1
ATOM 1011 C C . VAL A 1 120 ? -3.161 -15.487 3.234 1.00 85.62 120 VAL A C 1
ATOM 1013 O O . VAL A 1 120 ? -3.201 -15.033 2.089 1.00 85.62 120 VAL A O 1
ATOM 1016 N N . PRO A 1 121 ? -2.391 -14.929 4.186 1.00 89.44 121 PRO A N 1
ATOM 1017 C CA . PRO A 1 121 ? -1.485 -13.836 3.875 1.00 89.44 121 PRO A CA 1
ATOM 1018 C C . PRO A 1 121 ? -0.413 -14.294 2.885 1.00 89.44 121 PRO A C 1
ATOM 1020 O O . PRO A 1 121 ? 0.129 -15.393 3.028 1.00 89.44 121 PRO A O 1
ATOM 1023 N N . LEU A 1 122 ? -0.080 -13.429 1.928 1.00 89.19 122 LEU A N 1
ATOM 1024 C CA . LEU A 1 122 ? 1.054 -13.631 1.026 1.00 89.19 122 LEU A CA 1
ATOM 1025 C C . LEU A 1 122 ? 2.363 -13.790 1.809 1.00 89.19 122 LEU A C 1
ATOM 1027 O O . LEU A 1 122 ? 2.487 -13.287 2.931 1.00 89.19 122 LEU A O 1
ATOM 1031 N N . ALA A 1 123 ? 3.351 -14.463 1.214 1.00 89.25 123 ALA A N 1
ATOM 1032 C CA . ALA A 1 123 ? 4.684 -14.505 1.798 1.00 89.25 123 ALA A CA 1
ATOM 1033 C C . ALA A 1 123 ? 5.329 -13.111 1.757 1.00 89.25 123 ALA A C 1
ATOM 1035 O O . ALA A 1 123 ? 4.968 -12.254 0.949 1.00 89.25 123 ALA A O 1
ATOM 1036 N N . PHE A 1 124 ? 6.315 -12.877 2.625 1.00 84.69 124 PHE A N 1
ATOM 1037 C CA . PHE A 1 124 ? 6.990 -11.579 2.693 1.00 84.69 124 PHE A CA 1
ATOM 1038 C C . PHE A 1 124 ? 7.645 -11.184 1.359 1.00 84.69 124 PHE A C 1
ATOM 1040 O O . PHE A 1 124 ? 7.549 -10.028 0.961 1.00 84.69 124 PHE A O 1
ATOM 1047 N N . SER A 1 125 ? 8.249 -12.142 0.646 1.00 81.12 125 SER A N 1
ATOM 1048 C CA . SER A 1 125 ? 8.824 -11.928 -0.691 1.00 81.12 125 SER A CA 1
ATOM 1049 C C . SER A 1 125 ? 7.795 -11.379 -1.675 1.00 81.12 125 SER A C 1
ATOM 1051 O O . SER A 1 125 ? 8.054 -10.381 -2.339 1.00 81.12 125 SER A O 1
ATOM 1053 N N . ASP A 1 126 ? 6.605 -11.975 -1.700 1.00 84.44 126 ASP A N 1
ATOM 1054 C CA . ASP A 1 126 ? 5.539 -11.611 -2.633 1.00 84.44 126 ASP A CA 1
ATOM 1055 C C . ASP A 1 126 ? 4.961 -10.232 -2.283 1.00 84.44 126 ASP A C 1
ATOM 1057 O O . ASP A 1 126 ? 4.591 -9.452 -3.159 1.00 84.44 126 ASP A O 1
ATOM 1061 N N . VAL A 1 127 ? 4.926 -9.887 -0.990 1.00 87.88 127 VAL A N 1
ATOM 1062 C CA . VAL A 1 127 ? 4.564 -8.538 -0.534 1.00 87.88 127 VAL A CA 1
ATOM 1063 C C . VAL A 1 127 ? 5.608 -7.511 -0.967 1.00 87.88 127 VAL A C 1
ATOM 1065 O O . VAL A 1 127 ? 5.230 -6.436 -1.426 1.00 87.88 127 VAL A O 1
ATOM 1068 N N . CYS A 1 128 ? 6.902 -7.825 -0.880 1.00 82.06 128 CYS A N 1
ATOM 1069 C CA . CYS A 1 128 ? 7.965 -6.949 -1.376 1.00 82.06 128 CYS A CA 1
ATOM 1070 C C . CYS A 1 128 ? 7.880 -6.745 -2.896 1.00 82.06 128 CYS A C 1
ATOM 1072 O O . CYS A 1 128 ? 8.008 -5.613 -3.364 1.00 82.06 128 CYS A O 1
ATOM 1074 N N . GLU A 1 129 ? 7.603 -7.802 -3.664 1.00 81.69 129 GLU A N 1
ATOM 1075 C CA . GLU A 1 129 ? 7.344 -7.687 -5.103 1.00 81.69 129 GLU A CA 1
ATOM 1076 C C . GLU A 1 129 ? 6.141 -6.779 -5.381 1.00 81.69 129 GLU A C 1
ATOM 1078 O O . GLU A 1 129 ? 6.211 -5.888 -6.231 1.00 81.69 129 GLU A O 1
ATOM 1083 N N . LEU A 1 130 ? 5.054 -6.941 -4.621 1.00 85.75 130 LEU A N 1
ATOM 1084 C CA . LEU A 1 130 ? 3.846 -6.135 -4.773 1.00 85.75 130 LEU A CA 1
ATOM 1085 C C . LEU A 1 130 ? 4.067 -4.664 -4.392 1.00 85.75 130 LEU A C 1
ATOM 1087 O O . LEU A 1 130 ? 3.541 -3.772 -5.056 1.00 85.75 130 LEU A O 1
ATOM 1091 N N . LEU A 1 131 ? 4.893 -4.386 -3.380 1.00 84.81 131 LEU A N 1
ATOM 1092 C CA . LEU A 1 131 ? 5.343 -3.030 -3.058 1.00 84.81 131 LEU A CA 1
ATOM 1093 C C . LEU A 1 131 ? 6.154 -2.427 -4.210 1.00 84.81 131 LEU A C 1
ATOM 1095 O O . LEU A 1 131 ? 5.881 -1.298 -4.612 1.00 84.81 131 LEU A O 1
ATOM 1099 N N . GLY A 1 132 ? 7.080 -3.182 -4.806 1.00 78.44 132 GLY A N 1
ATOM 1100 C CA . GLY A 1 132 ? 7.816 -2.748 -5.999 1.00 78.44 132 GLY A CA 1
ATOM 1101 C C . GLY A 1 132 ? 6.894 -2.424 -7.183 1.00 78.44 132 GLY A C 1
ATOM 1102 O O . GLY A 1 132 ? 7.109 -1.444 -7.899 1.00 78.44 132 GLY A O 1
ATOM 1103 N N . GLN A 1 133 ? 5.813 -3.187 -7.360 1.00 78.31 133 GLN A N 1
ATOM 1104 C CA . GLN A 1 133 ? 4.797 -2.907 -8.379 1.00 78.31 133 GLN A CA 1
ATOM 1105 C C . GLN A 1 133 ? 4.001 -1.632 -8.081 1.00 78.31 133 GLN A C 1
ATOM 1107 O O . GLN A 1 133 ? 3.763 -0.843 -8.992 1.00 78.31 133 GLN A O 1
ATOM 1112 N N . LEU A 1 134 ? 3.617 -1.406 -6.822 1.00 83.94 134 LEU A N 1
ATOM 1113 C CA . LEU A 1 134 ? 2.947 -0.174 -6.394 1.00 83.94 134 LEU A CA 1
ATOM 1114 C C . LEU A 1 134 ? 3.840 1.060 -6.579 1.00 83.94 134 LEU A C 1
ATOM 1116 O O . LEU A 1 134 ? 3.324 2.130 -6.906 1.00 83.94 134 LEU A O 1
ATOM 1120 N N . VAL A 1 135 ? 5.161 0.912 -6.422 1.00 81.25 135 VAL A N 1
ATOM 1121 C CA . VAL A 1 135 ? 6.125 1.964 -6.775 1.00 81.25 135 VAL A CA 1
ATOM 1122 C C . VAL A 1 135 ? 6.116 2.220 -8.278 1.00 81.25 135 VAL A C 1
ATOM 1124 O O . VAL A 1 135 ? 5.948 3.353 -8.713 1.00 81.25 135 VAL A O 1
ATOM 1127 N N . ALA A 1 136 ? 6.252 1.168 -9.087 1.00 73.06 136 ALA A N 1
ATOM 1128 C CA . ALA A 1 136 ? 6.274 1.289 -10.545 1.00 73.06 136 ALA A CA 1
ATOM 1129 C C . ALA A 1 136 ? 4.961 1.836 -11.141 1.00 73.06 136 ALA A C 1
ATOM 1131 O O . ALA A 1 136 ? 4.951 2.298 -12.281 1.00 73.06 136 ALA A O 1
ATOM 1132 N N . ALA A 1 137 ? 3.861 1.740 -10.394 1.00 76.62 137 ALA A N 1
ATOM 1133 C CA . ALA A 1 137 ? 2.538 2.226 -10.761 1.00 76.62 137 ALA A CA 1
ATOM 1134 C C . ALA A 1 137 ? 2.206 3.617 -10.180 1.00 76.62 137 ALA A C 1
ATOM 1136 O O . ALA A 1 137 ? 1.059 4.046 -10.284 1.00 76.62 137 ALA A O 1
ATOM 1137 N N . ASP A 1 138 ? 3.179 4.310 -9.581 1.00 79.88 138 ASP A N 1
ATOM 1138 C CA . ASP A 1 138 ? 3.025 5.643 -8.989 1.00 79.88 138 ASP A CA 1
ATOM 1139 C C . ASP A 1 138 ? 1.940 5.719 -7.889 1.00 79.88 138 ASP A C 1
ATOM 1141 O O . ASP A 1 138 ? 1.233 6.719 -7.741 1.00 79.88 138 ASP A O 1
ATOM 1145 N N . TRP A 1 139 ? 1.797 4.670 -7.074 1.00 81.12 139 TRP A N 1
ATOM 1146 C CA . TRP A 1 139 ? 0.966 4.724 -5.861 1.00 81.12 139 TRP A CA 1
ATOM 1147 C C . TRP A 1 139 ? 1.781 5.067 -4.624 1.00 81.12 139 TRP A C 1
ATOM 1149 O O . TRP A 1 139 ? 1.302 5.763 -3.722 1.00 81.12 139 TRP A O 1
ATOM 1159 N N . ILE A 1 140 ? 3.024 4.603 -4.586 1.00 82.75 140 ILE A N 1
ATOM 1160 C CA . ILE A 1 140 ? 3.960 4.862 -3.500 1.00 82.75 140 ILE A CA 1
ATOM 1161 C C . ILE A 1 140 ? 5.332 5.208 -4.045 1.00 82.75 140 ILE A C 1
ATOM 1163 O O . ILE A 1 140 ? 5.677 4.884 -5.172 1.00 82.75 140 ILE A O 1
ATOM 1167 N N . GLU A 1 141 ? 6.131 5.835 -3.210 1.00 77.19 141 GLU A N 1
ATOM 1168 C CA . GLU A 1 141 ? 7.558 6.011 -3.421 1.00 77.19 141 GLU A CA 1
ATOM 1169 C C . GLU A 1 141 ? 8.279 5.468 -2.181 1.00 77.19 141 GLU A C 1
ATOM 1171 O O . GLU A 1 141 ? 7.658 5.175 -1.157 1.00 77.19 141 GLU A O 1
ATOM 1176 N N . PHE A 1 142 ? 9.590 5.310 -2.254 1.00 72.06 142 PHE A N 1
ATOM 1177 C CA . PHE A 1 142 ? 10.392 4.882 -1.114 1.00 72.06 142 PHE A CA 1
ATOM 1178 C C . PHE A 1 142 ? 11.530 5.861 -0.875 1.00 72.06 142 PHE A C 1
ATOM 1180 O O . PHE A 1 142 ? 11.965 6.571 -1.787 1.00 72.06 142 PHE A O 1
ATOM 1187 N N . THR A 1 143 ? 11.992 5.946 0.370 1.00 64.69 143 THR A N 1
ATOM 1188 C CA . THR A 1 143 ? 13.100 6.840 0.707 1.00 64.69 143 THR A CA 1
ATOM 1189 C C . THR A 1 143 ? 14.423 6.243 0.247 1.00 64.69 143 THR A C 1
ATOM 1191 O O . THR A 1 143 ? 14.603 5.027 0.195 1.00 64.69 143 THR A O 1
ATOM 1194 N N . ARG A 1 144 ? 15.353 7.124 -0.119 1.00 47.19 144 ARG A N 1
ATOM 1195 C CA . ARG A 1 144 ? 16.625 6.792 -0.760 1.00 47.19 144 ARG A CA 1
ATOM 1196 C C . ARG A 1 144 ? 17.611 6.141 0.222 1.00 47.19 144 ARG A C 1
ATOM 1198 O O . ARG A 1 144 ? 18.554 6.793 0.625 1.00 47.19 144 ARG A O 1
ATOM 1205 N N . ASP A 1 145 ? 17.369 4.874 0.538 1.00 50.09 145 ASP A N 1
ATOM 1206 C CA . ASP A 1 145 ? 18.318 3.902 1.115 1.00 50.09 145 ASP A CA 1
ATOM 1207 C C . ASP A 1 145 ? 18.147 2.499 0.476 1.00 50.09 145 ASP A C 1
ATOM 1209 O O . ASP A 1 145 ? 18.821 1.548 0.850 1.00 50.09 145 ASP A O 1
ATOM 1213 N N . GLY A 1 146 ? 17.257 2.365 -0.521 1.00 40.25 146 GLY A N 1
ATOM 1214 C CA . GLY A 1 146 ? 16.864 1.091 -1.142 1.00 40.25 146 GLY A CA 1
ATOM 1215 C C . GLY A 1 146 ? 17.344 0.870 -2.586 1.00 40.25 146 GLY A C 1
ATOM 1216 O O . GLY A 1 146 ? 16.694 0.143 -3.335 1.00 40.25 146 GLY A O 1
ATOM 1217 N N . PHE A 1 147 ? 18.438 1.509 -3.010 1.00 40.59 147 PHE A N 1
ATOM 1218 C CA . PHE A 1 147 ? 19.065 1.237 -4.311 1.00 40.59 147 PHE A CA 1
ATOM 1219 C C . PHE A 1 147 ? 20.540 0.886 -4.134 1.00 40.59 147 PHE A C 1
ATOM 1221 O O . PHE A 1 147 ? 21.318 1.700 -3.636 1.00 40.59 147 PHE A O 1
ATOM 1228 N N . VAL A 1 148 ? 20.927 -0.294 -4.620 1.00 41.19 148 VAL A N 1
ATOM 1229 C CA . VAL A 1 148 ? 22.321 -0.598 -4.964 1.00 41.19 148 VAL A CA 1
ATOM 1230 C C . VAL A 1 148 ? 22.652 0.161 -6.261 1.00 41.19 148 VAL A C 1
ATOM 1232 O O . VAL A 1 148 ? 21.771 0.386 -7.094 1.00 41.19 148 VAL A O 1
ATOM 1235 N N . GLU A 1 149 ? 23.906 0.584 -6.452 1.00 38.06 149 GLU A N 1
ATOM 1236 C CA . GLU A 1 149 ? 24.364 1.351 -7.632 1.00 38.06 149 GLU A CA 1
ATOM 1237 C C . GLU A 1 149 ? 24.069 0.675 -8.991 1.00 38.06 149 GLU A C 1
ATOM 1239 O O . GLU A 1 149 ? 24.168 1.316 -10.037 1.00 38.06 149 GLU A O 1
ATOM 1244 N N . ASP A 1 150 ? 23.681 -0.602 -8.994 1.00 39.69 150 ASP A N 1
ATOM 1245 C CA . ASP A 1 150 ? 23.364 -1.397 -10.180 1.00 39.69 150 ASP A CA 1
ATOM 1246 C C . ASP A 1 150 ? 21.888 -1.333 -10.630 1.00 39.69 150 ASP A C 1
ATOM 1248 O O . ASP A 1 150 ? 21.540 -1.897 -11.670 1.00 39.69 150 ASP A O 1
ATOM 1252 N N . GLY A 1 151 ? 21.021 -0.628 -9.893 1.00 38.28 151 GLY A N 1
ATOM 1253 C CA . GLY A 1 151 ? 19.603 -0.470 -10.232 1.00 38.28 151 GLY A CA 1
ATOM 1254 C C . GLY A 1 151 ? 18.706 -1.643 -9.822 1.00 38.28 151 GLY A C 1
ATOM 1255 O O . GLY A 1 151 ? 17.546 -1.688 -10.240 1.00 38.28 151 GLY A O 1
ATOM 1256 N N . SER A 1 152 ? 19.206 -2.581 -9.012 1.00 41.78 152 SER A N 1
ATOM 1257 C CA . SER A 1 152 ? 18.388 -3.624 -8.388 1.00 41.78 152 SER A CA 1
ATOM 1258 C C . SER A 1 152 ? 17.533 -3.072 -7.233 1.00 41.78 152 SER A C 1
ATOM 1260 O O . SER A 1 152 ? 17.937 -2.162 -6.505 1.00 41.78 152 SER A O 1
ATOM 1262 N N . PHE A 1 153 ? 16.310 -3.598 -7.095 1.00 46.44 153 PHE A N 1
ATOM 1263 C CA . PHE A 1 153 ? 15.387 -3.252 -6.009 1.00 46.44 153 PHE A CA 1
ATOM 1264 C C . PHE A 1 153 ? 15.882 -3.883 -4.705 1.00 46.44 153 PHE A C 1
ATOM 1266 O O . PHE A 1 153 ? 15.997 -5.107 -4.621 1.00 46.44 153 PHE A O 1
ATOM 1273 N N . VAL A 1 154 ? 16.174 -3.065 -3.693 1.00 48.84 154 VAL A N 1
ATOM 1274 C CA . VAL A 1 154 ? 16.586 -3.563 -2.378 1.00 48.84 154 VAL A CA 1
ATOM 1275 C C . VAL A 1 154 ? 15.359 -4.093 -1.642 1.00 48.84 154 VAL A C 1
ATOM 1277 O O . VAL A 1 154 ? 14.480 -3.349 -1.216 1.00 48.84 154 VAL A O 1
ATOM 1280 N N . SER A 1 155 ? 15.313 -5.411 -1.483 1.00 51.31 155 SER A N 1
ATOM 1281 C CA . SER A 1 155 ? 14.331 -6.132 -0.675 1.00 51.31 155 SER A CA 1
ATOM 1282 C C . SER A 1 155 ? 14.719 -6.173 0.811 1.00 51.31 155 SER A C 1
ATOM 1284 O O . SER A 1 155 ? 14.464 -7.177 1.478 1.00 51.31 155 SER A O 1
ATOM 1286 N N . ASP A 1 156 ? 15.387 -5.138 1.328 1.00 58.72 156 ASP A N 1
ATOM 1287 C CA . ASP A 1 156 ? 15.764 -5.102 2.741 1.00 58.72 156 ASP A CA 1
ATOM 1288 C C . ASP A 1 156 ? 14.569 -4.709 3.603 1.00 58.72 156 ASP A C 1
ATOM 1290 O O . ASP A 1 156 ? 13.790 -3.806 3.275 1.00 58.72 156 ASP A O 1
ATOM 1294 N N . TYR A 1 157 ? 14.457 -5.406 4.736 1.00 60.00 157 TYR A N 1
ATOM 1295 C CA . TYR A 1 157 ? 13.396 -5.284 5.740 1.00 60.00 157 TYR A CA 1
ATOM 1296 C C . TYR A 1 157 ? 13.147 -3.837 6.197 1.00 60.00 157 TYR A C 1
ATOM 1298 O O . TYR A 1 157 ? 12.022 -3.503 6.584 1.00 60.00 157 TYR A O 1
ATOM 1306 N N . ASP A 1 158 ? 14.174 -2.992 6.104 1.00 66.94 158 ASP A N 1
ATOM 1307 C CA . ASP A 1 158 ? 14.203 -1.621 6.610 1.00 66.94 158 ASP A CA 1
ATOM 1308 C C . ASP A 1 158 ? 13.849 -0.558 5.557 1.00 66.94 158 ASP A C 1
ATOM 1310 O O . ASP A 1 158 ? 13.755 0.624 5.888 1.00 66.94 158 ASP A O 1
ATOM 1314 N N . THR A 1 159 ? 13.590 -0.950 4.303 1.00 70.62 159 THR A N 1
ATOM 1315 C CA . THR A 1 159 ? 13.209 -0.007 3.237 1.00 70.62 159 THR A CA 1
ATOM 1316 C C . THR A 1 159 ? 11.919 0.719 3.612 1.00 70.62 159 THR A C 1
ATOM 1318 O O . THR A 1 159 ? 10.889 0.074 3.821 1.00 70.62 159 THR A O 1
ATOM 1321 N N . LEU A 1 160 ? 11.959 2.053 3.693 1.00 75.69 160 LEU A N 1
ATOM 1322 C CA . LEU A 1 160 ? 10.805 2.868 4.081 1.00 75.69 160 LEU A CA 1
ATOM 1323 C C . LEU A 1 160 ? 10.000 3.306 2.860 1.00 75.69 160 LEU A C 1
ATOM 1325 O O . LEU A 1 160 ? 10.550 3.858 1.906 1.00 75.69 160 LEU A O 1
ATOM 1329 N N . PHE A 1 161 ? 8.682 3.142 2.934 1.00 78.44 161 PHE A N 1
ATOM 1330 C CA . PHE A 1 161 ? 7.753 3.535 1.878 1.00 78.44 161 PHE A CA 1
ATOM 1331 C C . PHE A 1 161 ? 6.903 4.721 2.313 1.00 78.44 161 PHE A C 1
ATOM 1333 O O . PHE A 1 161 ? 6.522 4.851 3.477 1.00 78.44 161 PHE A O 1
ATOM 1340 N N . GLN A 1 162 ? 6.565 5.579 1.357 1.00 78.12 162 GLN A N 1
ATOM 1341 C CA . GLN A 1 162 ? 5.658 6.694 1.556 1.00 78.12 162 GLN A CA 1
ATOM 1342 C C . GLN A 1 162 ? 4.601 6.747 0.445 1.00 78.12 162 GLN A C 1
ATOM 1344 O O . GLN A 1 162 ? 4.907 6.563 -0.733 1.00 78.12 162 GLN A O 1
ATOM 1349 N N . PRO A 1 163 ? 3.331 6.983 0.798 1.00 78.56 163 PRO A N 1
ATOM 1350 C CA . PRO A 1 163 ? 2.270 7.111 -0.188 1.00 78.56 163 PRO A CA 1
ATOM 1351 C C . PRO A 1 163 ? 2.347 8.456 -0.917 1.00 78.56 163 PRO A C 1
ATOM 1353 O O . PRO A 1 163 ? 2.330 9.504 -0.267 1.00 78.56 163 PRO A O 1
ATOM 1356 N N . ILE A 1 164 ? 2.326 8.435 -2.255 1.00 75.38 164 ILE A N 1
ATOM 1357 C CA . ILE A 1 164 ? 2.375 9.660 -3.081 1.00 75.38 164 ILE A CA 1
ATOM 1358 C C . ILE A 1 164 ? 0.998 10.257 -3.377 1.00 75.38 164 ILE A C 1
ATOM 1360 O O . ILE A 1 164 ? 0.876 11.387 -3.851 1.00 75.38 164 ILE A O 1
ATOM 1364 N N . PHE A 1 165 ? -0.072 9.546 -3.032 1.00 70.81 165 PHE A N 1
ATOM 1365 C CA . PHE A 1 165 ? -1.433 10.043 -3.197 1.00 70.81 165 PHE A CA 1
ATOM 1366 C C . PHE A 1 165 ? -1.864 11.025 -2.083 1.00 70.81 165 PHE A C 1
ATOM 1368 O O . PHE A 1 165 ? -1.514 10.863 -0.903 1.00 70.81 165 PHE A O 1
ATOM 1375 N N . PRO A 1 166 ? -2.723 12.017 -2.405 1.00 67.56 166 PRO A N 1
ATOM 1376 C CA . PRO A 1 166 ? -3.399 12.831 -1.399 1.00 67.56 166 PRO A CA 1
ATOM 1377 C C . PRO A 1 166 ? -4.285 11.976 -0.481 1.00 67.56 166 PRO A C 1
ATOM 1379 O O . PRO A 1 166 ? -5.037 11.115 -0.942 1.00 67.56 166 PRO A O 1
ATOM 1382 N N . ALA A 1 167 ? -4.281 12.263 0.824 1.00 64.31 167 ALA A N 1
ATOM 1383 C CA . ALA A 1 167 ? -5.043 11.485 1.810 1.00 64.31 167 ALA A CA 1
ATOM 1384 C C . ALA A 1 167 ? -6.564 11.461 1.538 1.00 64.31 167 ALA A C 1
ATOM 1386 O O . ALA A 1 167 ? -7.230 10.463 1.813 1.00 64.31 167 ALA A O 1
ATOM 1387 N N . GLY A 1 168 ? -7.121 12.544 0.978 1.00 67.56 168 GLY A N 1
ATOM 1388 C CA . GLY A 1 168 ? -8.534 12.612 0.588 1.00 67.56 168 GLY A CA 1
ATOM 1389 C C . GLY A 1 168 ? -8.871 11.741 -0.626 1.00 67.56 168 GLY A C 1
ATOM 1390 O O . GLY A 1 168 ? -9.922 11.105 -0.644 1.00 67.56 168 GLY A O 1
ATOM 1391 N N . TYR A 1 169 ? -7.957 11.654 -1.599 1.00 79.69 169 TYR A N 1
ATOM 1392 C CA . TYR A 1 169 ? -8.139 10.831 -2.795 1.00 79.69 169 TYR A CA 1
ATOM 1393 C C . TYR A 1 169 ? -8.244 9.352 -2.427 1.00 79.69 169 TYR A C 1
ATOM 1395 O O . TYR A 1 169 ? -9.221 8.689 -2.779 1.00 79.69 169 TYR A O 1
ATOM 1403 N N . ILE A 1 170 ? -7.286 8.848 -1.645 1.00 83.88 170 ILE A N 1
ATOM 1404 C CA . ILE A 1 170 ? -7.274 7.428 -1.297 1.00 83.88 170 ILE A CA 1
ATOM 1405 C C . ILE A 1 170 ? -8.436 7.037 -0.386 1.00 83.88 170 ILE A C 1
ATOM 1407 O O . ILE A 1 170 ? -9.016 5.970 -0.552 1.00 83.88 170 ILE A O 1
ATOM 1411 N N . ARG A 1 171 ? -8.851 7.925 0.526 1.00 81.56 171 ARG A N 1
ATOM 1412 C CA . ARG A 1 171 ? -10.025 7.693 1.372 1.00 81.56 171 ARG A CA 1
ATOM 1413 C C . ARG A 1 171 ? -11.282 7.484 0.526 1.00 81.56 171 ARG A C 1
ATOM 1415 O O . ARG A 1 171 ? -12.074 6.604 0.842 1.00 81.56 171 ARG A O 1
ATOM 1422 N N . ASN A 1 172 ? -11.459 8.269 -0.536 1.00 86.00 172 ASN A N 1
ATOM 1423 C CA . ASN A 1 172 ? -12.601 8.117 -1.437 1.00 86.00 172 ASN A CA 1
ATOM 14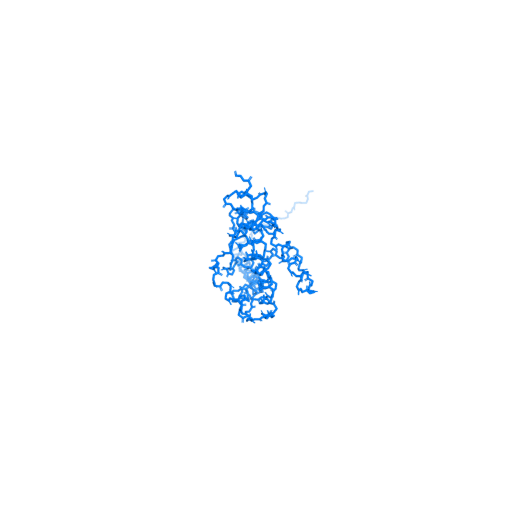24 C C . ASN A 1 172 ? -12.545 6.785 -2.190 1.00 86.00 172 ASN A C 1
ATOM 1426 O O . ASN A 1 172 ? -13.571 6.128 -2.327 1.00 86.00 172 ASN A O 1
ATOM 1430 N N . ARG A 1 173 ? -11.352 6.355 -2.619 1.00 88.56 173 ARG A N 1
ATOM 1431 C CA . ARG A 1 173 ? -11.150 5.051 -3.266 1.00 88.56 173 ARG A CA 1
ATOM 1432 C C . ARG A 1 173 ? -11.439 3.884 -2.324 1.00 88.56 173 ARG A C 1
ATOM 1434 O O . ARG A 1 173 ? -12.255 3.035 -2.668 1.00 88.56 173 ARG A O 1
ATOM 1441 N N . LEU A 1 174 ? -10.898 3.907 -1.108 1.00 89.06 174 LEU A N 1
ATOM 1442 C CA . LEU A 1 174 ? -11.179 2.907 -0.070 1.00 89.06 174 LEU A CA 1
ATOM 1443 C C . LEU A 1 174 ? -12.675 2.838 0.275 1.00 89.06 174 LEU A C 1
ATOM 1445 O O . LEU A 1 174 ? -13.208 1.759 0.489 1.00 89.06 174 LEU A O 1
ATOM 1449 N N . LYS A 1 175 ? -13.375 3.978 0.266 1.00 88.12 175 LYS A N 1
ATOM 1450 C CA . LYS A 1 175 ? -14.823 4.048 0.523 1.00 88.12 175 LYS A CA 1
ATOM 1451 C C . LYS A 1 175 ? -15.706 3.714 -0.676 1.00 88.12 175 LYS A C 1
ATOM 1453 O O . LYS A 1 175 ? -16.908 3.538 -0.500 1.00 88.12 175 LYS A O 1
ATOM 1458 N N . SER A 1 176 ? -15.141 3.663 -1.879 1.00 88.50 176 SER A N 1
ATOM 1459 C CA . SER A 1 176 ? -15.922 3.520 -3.109 1.00 88.50 176 SER A CA 1
ATOM 1460 C C . SER A 1 176 ? -16.575 2.147 -3.255 1.00 88.50 176 SER A C 1
ATOM 1462 O O . SER A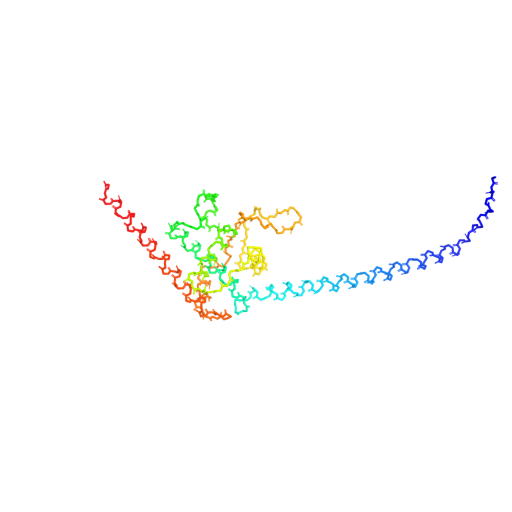 1 176 ? -17.597 2.043 -3.922 1.00 88.50 176 SER A O 1
ATOM 1464 N N . GLY A 1 177 ? -15.998 1.103 -2.649 1.00 84.69 177 GLY A N 1
ATOM 1465 C CA . GLY A 1 177 ? -16.428 -0.280 -2.871 1.00 84.69 177 GLY A CA 1
ATOM 1466 C C . GLY A 1 177 ? -16.094 -0.818 -4.270 1.00 84.69 177 GLY A C 1
ATOM 1467 O O . GLY A 1 177 ? -16.503 -1.919 -4.615 1.00 84.69 177 GLY A O 1
ATOM 1468 N N . VAL A 1 178 ? -15.362 -0.057 -5.094 1.00 87.62 178 VAL A N 1
ATOM 1469 C CA . VAL A 1 178 ? -15.100 -0.407 -6.496 1.00 87.62 178 VAL A CA 1
ATOM 1470 C C . VAL A 1 178 ? -13.928 -1.378 -6.626 1.00 87.62 178 VAL A C 1
ATOM 1472 O O . VAL A 1 178 ? -12.904 -1.224 -5.957 1.00 87.62 178 VAL A O 1
ATOM 1475 N N . GLY A 1 179 ? -14.094 -2.327 -7.553 1.00 86.00 179 GLY A N 1
ATOM 1476 C CA . GLY A 1 179 ? -13.112 -3.313 -7.990 1.00 86.00 179 GLY A CA 1
ATOM 1477 C C . GLY A 1 179 ? -13.228 -4.654 -7.257 1.00 86.00 179 GLY A C 1
ATOM 1478 O O . GLY A 1 179 ? -14.149 -4.870 -6.476 1.00 86.00 179 GLY A O 1
ATOM 1479 N N . GLU A 1 180 ? -12.257 -5.546 -7.460 1.00 87.50 180 GLU A N 1
ATOM 1480 C CA . GLU A 1 180 ? -12.170 -6.844 -6.779 1.00 87.50 180 GLU A CA 1
ATOM 1481 C C . GLU A 1 180 ? -12.339 -6.705 -5.258 1.00 87.50 180 GLU A C 1
ATOM 1483 O O . GLU A 1 180 ? -11.541 -6.039 -4.595 1.00 87.50 180 GLU A O 1
ATOM 1488 N N . ARG A 1 181 ? -13.406 -7.320 -4.726 1.00 91.56 181 ARG A N 1
ATOM 1489 C CA . ARG A 1 181 ? -13.726 -7.351 -3.288 1.00 91.56 181 ARG A CA 1
ATOM 1490 C C . ARG A 1 181 ? -13.733 -5.961 -2.642 1.00 91.56 181 ARG A C 1
ATOM 1492 O O . ARG A 1 181 ? -13.361 -5.787 -1.483 1.00 91.56 181 ARG A O 1
ATOM 1499 N N . GLY A 1 182 ? -14.146 -4.946 -3.402 1.00 90.06 182 GLY A N 1
ATOM 1500 C CA . GLY A 1 182 ? -14.114 -3.559 -2.951 1.00 90.06 182 GLY A CA 1
ATOM 1501 C C . GLY A 1 182 ? -14.994 -3.296 -1.725 1.00 90.06 182 GLY A C 1
ATOM 1502 O O . GLY A 1 182 ? -14.602 -2.498 -0.875 1.00 90.06 182 GLY A O 1
ATOM 1503 N N . ASP A 1 183 ? -16.134 -3.983 -1.589 1.00 92.62 183 ASP A N 1
ATOM 1504 C CA . ASP A 1 183 ? -16.990 -3.881 -0.399 1.00 92.62 183 ASP A CA 1
ATOM 1505 C C . ASP A 1 183 ? -16.266 -4.349 0.875 1.00 92.62 183 ASP A C 1
ATOM 1507 O O . ASP A 1 183 ? -16.320 -3.656 1.889 1.00 92.62 183 ASP A O 1
ATOM 1511 N N . GLU A 1 184 ? -15.498 -5.441 0.805 1.00 92.50 184 GLU A N 1
ATOM 1512 C CA . GLU A 1 184 ? -14.693 -5.930 1.934 1.00 92.50 184 GLU A CA 1
ATOM 1513 C C . GLU A 1 184 ? -13.595 -4.928 2.306 1.00 92.50 184 GLU A C 1
ATOM 1515 O O . GLU A 1 184 ? -13.411 -4.588 3.474 1.00 92.50 184 GLU A O 1
ATOM 1520 N N . VAL A 1 185 ? -12.891 -4.384 1.306 1.00 92.38 185 VAL A N 1
ATOM 1521 C CA . VAL A 1 185 ? -11.869 -3.346 1.528 1.00 92.38 185 VAL A CA 1
ATOM 1522 C C . VAL A 1 185 ? -12.482 -2.112 2.198 1.00 92.38 185 VAL A C 1
ATOM 1524 O O . VAL A 1 185 ? -11.861 -1.532 3.093 1.00 92.38 185 VAL A O 1
ATOM 1527 N N . ARG A 1 186 ? -13.700 -1.717 1.804 1.00 94.19 186 ARG A N 1
ATOM 1528 C CA . ARG A 1 186 ? -14.427 -0.600 2.420 1.00 94.19 186 ARG A CA 1
ATOM 1529 C C . ARG A 1 186 ? -14.741 -0.875 3.887 1.00 94.19 186 ARG A C 1
ATOM 1531 O O . ARG A 1 186 ? -14.481 -0.014 4.725 1.00 94.19 186 ARG A O 1
ATOM 1538 N N . GLU A 1 187 ? -15.276 -2.052 4.195 1.00 93.25 187 GLU A N 1
ATOM 1539 C CA . GLU A 1 187 ? -15.608 -2.449 5.567 1.00 93.25 187 GLU A CA 1
ATOM 1540 C C . GLU A 1 187 ? -14.368 -2.473 6.467 1.00 93.25 187 GLU A C 1
ATOM 1542 O O . GLU A 1 187 ? -14.382 -1.899 7.561 1.00 93.25 187 GLU A O 1
ATOM 1547 N N . ILE A 1 188 ? -13.256 -3.038 5.981 1.00 92.31 188 ILE A N 1
ATOM 1548 C CA . ILE A 1 188 ? -11.976 -3.016 6.699 1.00 92.31 188 ILE A CA 1
ATOM 1549 C C . ILE A 1 188 ? -11.512 -1.580 6.923 1.00 92.31 188 ILE A C 1
ATOM 1551 O O . ILE A 1 188 ? -11.125 -1.226 8.036 1.00 92.31 188 ILE A O 1
ATOM 1555 N N . ALA A 1 189 ? -11.548 -0.742 5.885 1.00 91.69 189 ALA A N 1
ATOM 1556 C CA . ALA A 1 189 ? -11.086 0.637 5.979 1.00 91.69 189 ALA A CA 1
ATOM 1557 C C . ALA A 1 189 ? -11.880 1.425 7.031 1.00 91.69 189 ALA A C 1
ATOM 1559 O O . ALA A 1 189 ? -11.290 2.188 7.799 1.00 91.69 189 ALA A O 1
ATOM 1560 N N . ASP A 1 190 ? -13.197 1.222 7.105 1.00 91.75 190 ASP A N 1
ATOM 1561 C CA . ASP A 1 190 ? -14.050 1.852 8.113 1.00 91.75 190 ASP A CA 1
ATOM 1562 C C . ASP A 1 190 ? -13.790 1.303 9.526 1.00 91.75 190 ASP A C 1
ATOM 1564 O O . ASP A 1 190 ? -13.724 2.084 10.484 1.00 91.75 190 ASP A O 1
ATOM 1568 N N . SER A 1 191 ? -13.552 -0.005 9.670 1.00 91.00 191 SER A N 1
ATOM 1569 C CA . SER A 1 191 ? -13.183 -0.615 10.953 1.00 91.00 191 SER A CA 1
ATOM 1570 C C . SER A 1 191 ? -11.839 -0.091 11.467 1.00 91.00 191 SER A C 1
ATOM 1572 O O . SER A 1 191 ? -11.733 0.381 12.601 1.00 91.00 191 SER A O 1
ATOM 1574 N N . VAL A 1 192 ? -10.811 -0.108 10.619 1.00 89.06 192 VAL A N 1
ATOM 1575 C CA . VAL A 1 192 ? -9.463 0.373 10.946 1.00 89.06 192 VAL A CA 1
ATOM 1576 C C . VAL A 1 192 ? -9.479 1.869 11.282 1.00 89.06 192 VAL A C 1
ATOM 1578 O O . VAL A 1 192 ? -8.874 2.291 12.270 1.00 89.06 192 VAL A O 1
ATOM 1581 N N . ALA A 1 193 ? -10.249 2.674 10.539 1.00 88.00 193 ALA A N 1
ATOM 1582 C CA . ALA A 1 193 ? -10.438 4.090 10.844 1.00 88.00 193 ALA A CA 1
ATOM 1583 C C . ALA A 1 193 ? -11.070 4.305 12.225 1.00 88.00 193 ALA A C 1
ATOM 1585 O O . ALA A 1 193 ? -10.594 5.140 12.994 1.00 88.00 193 ALA A O 1
ATOM 1586 N N . THR A 1 194 ? -12.122 3.544 12.538 1.00 90.25 194 THR A N 1
ATOM 1587 C CA . THR A 1 194 ? -12.826 3.603 13.826 1.00 90.25 194 THR A CA 1
ATOM 1588 C C . THR A 1 194 ? -11.900 3.241 14.986 1.00 90.25 194 THR A C 1
ATOM 1590 O O . THR A 1 194 ? -11.874 3.946 15.995 1.00 90.25 194 THR A O 1
ATOM 1593 N N . LEU A 1 195 ? -11.093 2.187 14.832 1.00 87.50 195 LEU A N 1
ATOM 1594 C CA . LEU A 1 195 ? -10.111 1.767 15.835 1.00 87.50 195 LEU A CA 1
ATOM 1595 C C . LEU A 1 195 ? -9.052 2.847 16.082 1.00 87.50 195 LEU A C 1
ATOM 1597 O O . LEU A 1 195 ? -8.817 3.228 17.229 1.00 87.50 195 LEU A O 1
ATOM 1601 N N . CYS A 1 196 ? -8.471 3.399 15.013 1.00 85.44 196 CYS A N 1
ATOM 1602 C CA . CYS A 1 196 ? -7.508 4.496 15.109 1.00 85.44 196 CYS A CA 1
ATOM 1603 C C . CYS A 1 196 ? -8.111 5.724 15.821 1.00 85.44 196 CYS A C 1
ATOM 1605 O O . CYS A 1 196 ? -7.456 6.358 16.649 1.00 85.44 196 CYS A O 1
ATOM 1607 N N . ASP A 1 197 ? -9.374 6.050 15.538 1.00 86.44 197 ASP A N 1
ATOM 1608 C CA . ASP A 1 197 ? -10.070 7.190 16.140 1.00 86.44 197 ASP A CA 1
ATOM 1609 C C . ASP A 1 197 ? -10.335 6.978 17.632 1.00 86.44 197 ASP A C 1
ATOM 1611 O O . ASP A 1 197 ? -10.120 7.894 18.429 1.00 86.44 197 ASP A O 1
ATOM 1615 N N . ALA A 1 198 ? -10.730 5.766 18.021 1.00 87.00 198 ALA A N 1
ATOM 1616 C CA . ALA A 1 198 ? -10.921 5.392 19.416 1.00 87.00 198 ALA A CA 1
ATOM 1617 C C . ALA A 1 198 ? -9.602 5.422 20.208 1.00 87.00 198 ALA A C 1
ATOM 1619 O O . ALA A 1 198 ? -9.570 5.897 21.345 1.00 87.00 198 ALA A O 1
ATOM 1620 N N . GLU A 1 199 ? -8.501 4.948 19.622 1.00 84.50 199 GLU A N 1
ATOM 1621 C CA . GLU A 1 199 ? -7.170 5.003 20.238 1.00 84.50 199 GLU A CA 1
ATOM 1622 C C . GLU A 1 199 ? -6.674 6.445 20.401 1.00 84.50 199 GLU A C 1
ATOM 1624 O O . GLU A 1 199 ? -6.226 6.827 21.484 1.00 84.50 199 GLU A O 1
ATOM 1629 N N . ALA A 1 200 ? -6.832 7.279 19.370 1.00 80.81 200 ALA A N 1
ATOM 1630 C CA . ALA A 1 200 ? -6.490 8.698 19.437 1.00 80.81 200 ALA A CA 1
ATOM 1631 C C . ALA A 1 200 ? -7.300 9.435 20.516 1.00 80.81 200 ALA A C 1
ATOM 1633 O O . ALA A 1 200 ? -6.750 10.252 21.255 1.00 80.81 200 ALA A O 1
ATOM 1634 N N . ALA A 1 201 ? -8.594 9.124 20.650 1.00 82.50 201 ALA A N 1
ATOM 1635 C CA . ALA A 1 201 ? -9.443 9.701 21.688 1.00 82.50 201 ALA A CA 1
ATOM 1636 C C . ALA A 1 201 ? -8.957 9.329 23.098 1.00 82.50 201 ALA A C 1
ATOM 1638 O O . ALA A 1 201 ? -8.877 10.200 23.963 1.00 82.50 201 ALA A O 1
ATOM 1639 N N . LYS A 1 202 ? -8.559 8.068 23.327 1.00 81.62 202 LYS A N 1
ATOM 1640 C CA . LYS A 1 202 ? -7.980 7.625 24.611 1.00 81.62 202 LYS A CA 1
ATOM 1641 C C . LYS A 1 202 ? -6.696 8.385 24.950 1.00 81.62 202 LYS A C 1
ATOM 1643 O O . LYS A 1 202 ? -6.533 8.820 26.089 1.00 81.62 202 LYS A O 1
ATOM 1648 N N . LEU A 1 203 ? -5.814 8.587 23.969 1.00 74.75 203 LEU A N 1
ATOM 1649 C CA . LEU A 1 203 ? -4.586 9.371 24.145 1.00 74.75 203 LEU A CA 1
ATOM 1650 C C . LEU A 1 203 ? -4.885 10.846 24.447 1.00 74.75 203 LEU A C 1
ATOM 1652 O O . LEU A 1 203 ? -4.269 11.428 25.338 1.00 74.75 203 LEU A O 1
ATOM 1656 N N . GLY A 1 204 ? -5.865 11.436 23.757 1.00 70.25 204 GLY A N 1
ATOM 1657 C CA . GLY A 1 204 ? -6.326 12.800 24.019 1.00 70.25 204 GLY A CA 1
ATOM 1658 C C . GLY A 1 204 ? -6.884 12.974 25.435 1.00 70.25 204 GLY A C 1
ATOM 1659 O O . GLY A 1 204 ? -6.517 13.923 26.126 1.00 70.25 204 GLY A O 1
ATOM 1660 N N . VAL A 1 205 ? -7.708 12.032 25.905 1.00 68.19 205 VAL A N 1
ATOM 1661 C CA . VAL A 1 205 ? -8.237 12.022 27.281 1.00 68.19 205 VAL A CA 1
ATOM 1662 C C . VAL A 1 205 ? -7.109 11.889 28.306 1.00 68.19 205 VAL A C 1
ATOM 1664 O O . VAL A 1 205 ? -7.075 12.655 29.267 1.00 68.19 205 VAL A O 1
ATOM 1667 N N . ALA A 1 206 ? -6.150 10.984 28.092 1.00 60.56 206 ALA A N 1
ATOM 1668 C CA . ALA A 1 206 ? -4.996 10.828 28.978 1.00 60.56 206 ALA A CA 1
ATOM 1669 C C . ALA A 1 206 ? -4.142 12.108 29.065 1.00 60.56 206 ALA A C 1
ATOM 1671 O O . ALA A 1 206 ? -3.707 12.487 30.152 1.00 60.56 206 ALA A O 1
ATOM 1672 N N . ALA A 1 207 ? -3.951 12.817 27.947 1.00 59.62 207 ALA A N 1
ATOM 1673 C CA . ALA A 1 207 ? -3.223 14.084 27.918 1.00 59.62 207 ALA A CA 1
ATOM 1674 C C . ALA A 1 207 ? -3.951 15.215 28.670 1.00 59.62 207 ALA A C 1
ATOM 1676 O O . ALA A 1 207 ? -3.302 16.055 29.293 1.00 59.62 207 ALA A O 1
ATOM 1677 N N . ILE A 1 208 ? -5.289 15.239 28.632 1.00 58.47 208 ILE A N 1
ATOM 1678 C CA . ILE A 1 208 ? -6.108 16.202 29.385 1.00 58.47 208 ILE A CA 1
ATOM 1679 C C . ILE A 1 208 ? -6.072 15.880 30.885 1.00 58.47 208 ILE A C 1
ATOM 1681 O O . ILE A 1 208 ? -5.833 16.775 31.693 1.00 58.47 208 ILE A O 1
ATOM 1685 N N . LEU A 1 209 ? -6.252 14.610 31.260 1.00 56.09 209 LEU A N 1
ATOM 1686 C CA . LEU A 1 209 ? -6.230 14.175 32.660 1.00 56.09 209 LEU A CA 1
ATOM 1687 C C . LEU A 1 209 ? -4.864 14.409 33.315 1.00 56.09 209 LEU A C 1
ATOM 1689 O O . LEU A 1 209 ? -4.817 14.896 34.438 1.00 56.09 209 LEU A O 1
ATOM 1693 N N . GLY A 1 210 ? -3.763 14.157 32.600 1.00 48.69 210 GLY A N 1
ATOM 1694 C CA . GLY A 1 210 ? -2.410 14.417 33.103 1.00 48.69 210 GLY A CA 1
ATOM 1695 C C . GLY A 1 210 ? -2.116 15.898 33.380 1.00 48.69 210 GLY A C 1
ATOM 1696 O O . GLY A 1 210 ? -1.336 16.199 34.278 1.00 48.69 210 GLY A O 1
ATOM 1697 N N . ARG A 1 211 ? -2.769 16.822 32.657 1.00 50.38 211 ARG A N 1
ATOM 1698 C CA . ARG A 1 211 ? -2.678 18.277 32.893 1.00 50.38 211 ARG A CA 1
ATOM 1699 C C . ARG A 1 211 ? -3.552 18.764 34.045 1.00 50.38 211 ARG A C 1
ATOM 1701 O O . ARG A 1 211 ? -3.257 19.802 34.614 1.00 50.38 211 ARG A O 1
ATOM 1708 N N . ALA A 1 212 ? -4.628 18.052 34.372 1.00 50.56 212 ALA A N 1
ATOM 1709 C CA . ALA A 1 212 ? -5.479 18.389 35.513 1.00 50.56 212 ALA A CA 1
ATOM 1710 C C . ALA A 1 212 ? -4.840 18.000 36.863 1.00 50.56 212 ALA A C 1
ATOM 1712 O O . ALA A 1 212 ? -5.298 18.446 37.910 1.00 50.56 212 ALA A O 1
ATOM 1713 N N . SER A 1 213 ? -3.797 17.165 36.834 1.00 45.94 213 SER A N 1
ATOM 1714 C CA . SER A 1 213 ? -3.030 16.697 37.996 1.00 45.94 213 SER A CA 1
ATOM 1715 C C . SER A 1 213 ? -1.705 17.443 38.238 1.00 45.94 213 SER A C 1
ATOM 1717 O O . SER A 1 213 ? -0.948 17.043 39.121 1.00 45.94 213 SER A O 1
ATOM 1719 N N . THR A 1 214 ? -1.423 18.500 37.469 1.00 46.12 214 THR A N 1
ATOM 1720 C CA . THR A 1 214 ? -0.283 19.423 37.650 1.00 46.12 214 THR A CA 1
ATOM 1721 C C . THR A 1 214 ? -0.785 20.823 37.936 1.00 46.12 214 THR A C 1
ATOM 1723 O O . THR A 1 214 ? -0.250 21.457 38.866 1.00 46.12 214 THR A O 1
#

Foldseek 3Di:
DPDDDDDDPPDPVVVVVVVVVVVVVVVVVVVVVVVVVVVVVCVVVVVLVVLLVQLLDLQSPDPLLLLLLLLLLLLQLLVVLVNDDQQLDDPADPVQSSFDFLLSSLVSSVVLCVVQHPDDRDDSVVSLVSVVSCCSSQQKDWDPPQDDPVRDGRSDRGITIHGPDDSVVSLCSLCVLHHDNSVSSVVSSVVSVVVSVVSSVVVVVVVVVVVVVD

pLDDT: mean 72.03, std 16.61, range [38.06, 94.56]

Organism: NCBI:txid1314781

Radius of gyration: 28.78 Å; chains: 1; bounding box: 78×56×91 Å